Protein AF-A0A9D5LML9-F1 (afdb_monomer)

Sequence (322 aa):
MHTEIEEIFHTDNLDRIAVIARSSGHIDRLREQLYAEFMKVACYSTPQQWNRAVRLCETLAMIGWGSHEAVEAHAQQYVNGYPNTFFITPTDEVRFLDAVWKPHDGGMIIDPRLSSLTAMPARTISPVACEKVKLHSQRNWLPKPPVQIVRTLDNCYPSSRAVLQSITTELNPMLLERMRPEEYGNQINRILINCAMSFSDGPHCKTNYIIADESRKLRKSDYYAALLATRDIAEIEREGLYMRPRFDIGPFRKDTGMIYATICFEKEFSHLTVSEQKHTMAGYFMEVVRRISIRQRKLTYNFTPLLTDLLTLLTAWAPPPL

Nearest PDB structures (foldseek):
  4m7m-assembly1_A  TM=3.316E-01  e=8.921E+00  Homo sapiens

Foldseek 3Di:
DVVLLVVLLVDPDLVVLLVSLVVPPCNVVVLVVLVVLLVVLLLPQALSSLSSNLSSLSSCLSSPNPPDQRWFWDWDADPVGWIWIFIAGLLGDTAAKTWTWDDDPQAIWTDQVPMDGDPCPPDGRDIDTYHHDDRAGHQWAHQFLAEQEDEPDCAADPLCNVLVVCSVVPQRVLSGPQADSVQWDILAHHEYEYEAHFHDDPQPDGEFEDADDVVVVDDPVCFVVVCVVPDPPVCCNRRVYGYDHQKDWDDQDSRRSYIYIYGYYGPVLSVDHSLVNLVVVLVSSLVNLVVVCVVPVVDPTDSPSSSVSSNVSSCVSRPDDD

Mean predicted aligned error: 5.86 Å

pLDDT: mean 91.87, std 7.06, range [51.19, 98.62]

Structure (mmCIF, N/CA/C/O backbo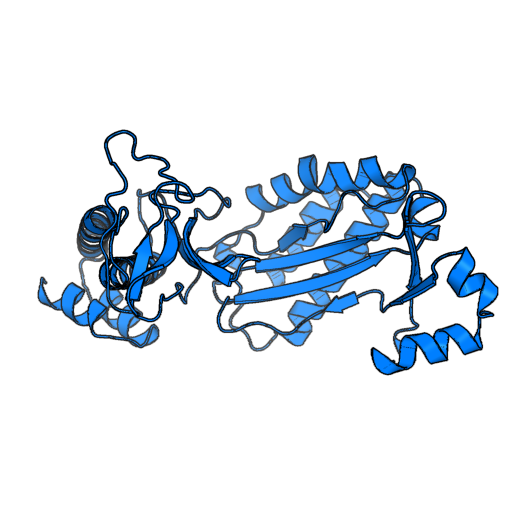ne):
data_AF-A0A9D5LML9-F1
#
_entry.id   AF-A0A9D5LML9-F1
#
loop_
_atom_site.group_PDB
_atom_site.id
_atom_site.type_symbol
_atom_site.label_atom_id
_atom_site.label_alt_id
_atom_site.label_comp_id
_atom_site.label_asym_id
_atom_site.label_entity_id
_atom_site.label_seq_id
_atom_site.pdbx_PDB_ins_code
_atom_site.Cartn_x
_atom_site.Cartn_y
_atom_site.Cartn_z
_atom_site.occupancy
_atom_site.B_iso_or_equiv
_atom_site.auth_seq_id
_atom_site.auth_comp_id
_atom_site.auth_asym_id
_atom_site.auth_atom_id
_atom_site.pdbx_PDB_model_num
ATOM 1 N N . MET A 1 1 ? -27.261 7.376 26.667 1.00 51.19 1 MET A N 1
ATOM 2 C CA . MET A 1 1 ? -25.843 7.750 26.455 1.00 51.19 1 MET A CA 1
ATOM 3 C C . MET A 1 1 ? -24.881 6.591 26.699 1.00 51.19 1 MET A C 1
ATOM 5 O O . MET A 1 1 ? -24.226 6.223 25.742 1.00 51.19 1 MET A O 1
ATOM 9 N N . HIS A 1 2 ? -24.830 5.929 27.872 1.00 57.12 2 HIS A N 1
ATOM 10 C CA . HIS A 1 2 ? -24.078 4.651 28.005 1.00 57.12 2 HIS A CA 1
ATOM 11 C C . HIS A 1 2 ? -24.549 3.578 26.997 1.00 57.12 2 HIS A C 1
ATOM 13 O O . HIS A 1 2 ? -23.780 2.733 26.558 1.00 57.12 2 HIS A O 1
ATOM 19 N N . THR A 1 3 ? -25.814 3.685 26.595 1.00 70.50 3 THR A N 1
ATOM 20 C CA . THR A 1 3 ? -26.498 2.873 25.588 1.00 70.50 3 THR A CA 1
ATOM 21 C C . THR A 1 3 ? -25.939 2.997 24.168 1.00 70.50 3 THR A C 1
ATOM 23 O O . THR A 1 3 ? -25.983 2.014 23.445 1.00 70.50 3 THR A O 1
ATOM 26 N N . GLU A 1 4 ? -25.409 4.156 23.756 1.00 80.19 4 GLU A N 1
ATOM 27 C CA . GLU A 1 4 ? -24.972 4.385 22.362 1.00 80.19 4 GLU A CA 1
ATOM 28 C C . GLU A 1 4 ? -23.669 3.643 22.061 1.00 80.19 4 GLU A C 1
ATOM 30 O O . GLU A 1 4 ? -23.560 2.947 21.058 1.00 80.19 4 GLU A O 1
ATOM 35 N N . ILE A 1 5 ? -22.696 3.742 22.970 1.00 82.50 5 ILE A N 1
ATOM 36 C CA . ILE A 1 5 ? -21.412 3.040 22.867 1.00 82.50 5 ILE A CA 1
ATOM 37 C C . ILE A 1 5 ? -21.624 1.521 22.909 1.00 82.50 5 ILE A C 1
ATOM 39 O O . ILE A 1 5 ? -21.050 0.794 22.100 1.00 82.50 5 ILE A O 1
ATOM 43 N N . GLU A 1 6 ? -22.491 1.039 23.802 1.00 85.81 6 GLU A N 1
ATOM 44 C CA . GLU A 1 6 ? -22.847 -0.380 23.845 1.00 85.81 6 GLU A CA 1
ATOM 45 C C . GLU A 1 6 ? -23.566 -0.826 22.563 1.00 85.81 6 GLU A C 1
ATOM 47 O O . GLU A 1 6 ? -23.220 -1.868 22.010 1.00 85.81 6 GLU A O 1
ATOM 52 N N . GLU A 1 7 ? -24.491 -0.035 22.009 1.00 87.94 7 GLU A N 1
ATOM 53 C CA . GLU A 1 7 ? -25.129 -0.368 20.728 1.00 87.94 7 GLU A CA 1
ATOM 54 C C . GLU A 1 7 ? -24.116 -0.413 19.571 1.00 87.94 7 GLU A C 1
ATOM 56 O O . GLU A 1 7 ? -24.167 -1.328 18.744 1.00 87.94 7 GLU A O 1
ATOM 61 N N . ILE A 1 8 ? -23.151 0.513 19.537 1.00 89.25 8 ILE A N 1
ATOM 62 C CA . ILE A 1 8 ? -22.051 0.517 18.561 1.00 89.25 8 ILE A CA 1
ATOM 63 C C . ILE A 1 8 ? -21.236 -0.780 18.654 1.00 89.25 8 ILE A C 1
ATOM 65 O O . ILE A 1 8 ? -20.919 -1.376 17.623 1.00 89.25 8 ILE A O 1
ATOM 69 N N . PHE A 1 9 ? -20.934 -1.263 19.864 1.00 86.44 9 PHE A N 1
ATOM 70 C CA . PHE A 1 9 ? -20.188 -2.513 20.048 1.00 86.44 9 PHE A CA 1
ATOM 71 C C . PHE A 1 9 ? -20.933 -3.755 19.563 1.00 86.44 9 PHE A C 1
ATOM 73 O O . PHE A 1 9 ? -20.300 -4.679 19.052 1.00 86.44 9 PHE A O 1
ATOM 80 N N . HIS A 1 10 ? -22.259 -3.768 19.681 1.00 87.00 10 HIS A N 1
ATOM 81 C CA . HIS A 1 10 ? -23.093 -4.897 19.264 1.00 87.00 10 HIS A CA 1
ATOM 82 C C . HIS A 1 10 ? -23.550 -4.801 17.798 1.00 87.00 10 HIS A C 1
ATOM 84 O O . HIS A 1 10 ? -24.156 -5.736 17.272 1.00 87.00 10 HIS A O 1
ATOM 90 N N . THR A 1 11 ? -23.250 -3.697 17.109 1.00 89.62 11 THR A N 1
ATOM 91 C CA . THR A 1 11 ? -23.641 -3.474 15.715 1.00 89.62 11 THR A CA 1
ATOM 92 C C . THR A 1 11 ? -22.505 -3.830 14.770 1.00 89.62 11 THR A C 1
ATOM 94 O O . THR A 1 11 ? -21.497 -3.134 14.717 1.00 89.62 11 THR A O 1
ATOM 97 N N . ASP A 1 12 ? -22.667 -4.863 13.941 1.00 86.56 12 ASP A N 1
ATOM 98 C CA . ASP A 1 12 ? -21.602 -5.237 13.002 1.00 86.56 12 ASP A CA 1
ATOM 99 C C . ASP A 1 12 ? -21.561 -4.385 11.719 1.00 86.56 12 ASP A C 1
ATOM 101 O O . ASP A 1 12 ? -20.492 -4.136 11.168 1.00 86.56 12 ASP A O 1
ATOM 105 N N . ASN A 1 13 ? -22.707 -3.889 11.253 1.00 89.88 13 ASN A N 1
ATOM 106 C CA . ASN A 1 13 ? -22.816 -3.148 9.996 1.00 89.88 13 ASN A CA 1
ATOM 107 C C . ASN A 1 13 ? -22.295 -1.697 10.124 1.00 89.88 13 ASN A C 1
ATOM 109 O O . ASN A 1 13 ? -22.814 -0.928 10.932 1.00 89.88 13 ASN A O 1
ATOM 113 N N . LEU A 1 14 ? -21.312 -1.315 9.293 1.00 88.94 14 LEU A N 1
ATOM 114 C CA . LEU A 1 14 ? -20.703 0.025 9.313 1.00 88.94 14 LEU A CA 1
ATOM 115 C C . LEU A 1 14 ? -21.699 1.158 9.034 1.00 88.94 14 LEU A C 1
ATOM 117 O O . LEU A 1 14 ? -21.631 2.187 9.700 1.00 88.94 14 LEU A O 1
ATOM 121 N N . ASP A 1 15 ? -22.628 0.980 8.093 1.00 88.50 15 ASP A N 1
ATOM 122 C CA . ASP A 1 15 ? -23.620 2.012 7.765 1.00 88.50 15 ASP A CA 1
ATOM 123 C C . ASP A 1 15 ? -24.532 2.279 8.966 1.00 88.50 15 ASP A C 1
ATOM 125 O O . ASP A 1 15 ? -24.830 3.427 9.295 1.00 88.50 15 ASP A O 1
ATOM 129 N N . ARG A 1 16 ? -24.919 1.222 9.690 1.00 90.94 16 ARG A N 1
ATOM 130 C CA . ARG A 1 16 ? -25.717 1.350 10.912 1.00 90.94 16 ARG A CA 1
ATOM 131 C C . ARG A 1 16 ? -24.940 2.034 12.037 1.00 90.94 16 ARG A C 1
ATOM 133 O O . ARG A 1 16 ? -25.517 2.875 12.717 1.00 90.94 16 ARG A O 1
ATOM 140 N N . ILE A 1 17 ? -23.651 1.738 12.210 1.00 91.25 17 ILE A N 1
ATOM 141 C CA . ILE A 1 17 ? -22.794 2.460 13.172 1.00 91.25 17 ILE A CA 1
ATOM 142 C C . ILE A 1 17 ? -22.714 3.937 12.808 1.00 91.25 17 ILE A C 1
ATOM 144 O O . ILE A 1 17 ? -22.858 4.784 13.685 1.00 91.25 17 ILE A O 1
ATOM 148 N N . ALA A 1 18 ? -22.522 4.251 11.524 1.00 88.62 18 ALA A N 1
ATOM 149 C CA . ALA A 1 18 ? -22.456 5.626 11.054 1.00 88.62 18 ALA A CA 1
ATOM 150 C C . ALA A 1 18 ? -23.755 6.380 11.363 1.00 88.62 18 ALA A C 1
ATOM 152 O O . ALA A 1 18 ? -23.699 7.529 11.798 1.00 88.62 18 ALA A O 1
ATOM 153 N N . VAL A 1 19 ? -24.913 5.732 11.189 1.00 90.12 19 VAL A N 1
ATOM 154 C CA . VAL A 1 19 ? -26.216 6.291 11.577 1.00 90.12 19 VAL A CA 1
ATOM 155 C C . VAL A 1 19 ? -26.281 6.519 13.087 1.00 90.12 19 VAL A C 1
ATOM 157 O O . VAL A 1 19 ? -26.523 7.650 13.491 1.00 90.12 19 VAL A O 1
ATOM 160 N N . ILE A 1 20 ? -25.996 5.508 13.918 1.00 89.06 20 ILE A N 1
ATOM 161 C CA . ILE A 1 20 ? -26.026 5.635 15.390 1.00 89.06 20 ILE A CA 1
ATOM 162 C C . ILE A 1 20 ? -25.128 6.791 15.852 1.00 89.06 20 ILE A C 1
ATOM 164 O O . ILE A 1 20 ? -25.565 7.668 16.597 1.00 89.06 20 ILE A O 1
ATOM 168 N N . ALA A 1 21 ? -23.887 6.827 15.365 1.00 87.25 21 ALA A N 1
ATOM 169 C CA . ALA A 1 21 ? -22.897 7.813 15.774 1.00 87.25 21 ALA A CA 1
ATOM 170 C C . ALA A 1 21 ? -23.266 9.240 15.330 1.00 87.25 21 ALA A C 1
ATOM 172 O O . ALA A 1 21 ? -23.055 10.187 16.083 1.00 87.25 21 ALA A O 1
ATOM 173 N N . ARG A 1 22 ? -23.851 9.410 14.134 1.00 85.19 22 ARG A N 1
ATOM 174 C CA . ARG A 1 22 ? -24.290 10.724 13.622 1.00 85.19 22 ARG A CA 1
ATOM 175 C C . ARG A 1 22 ? -25.621 11.187 14.205 1.00 85.19 22 ARG A C 1
ATOM 177 O O . ARG A 1 22 ? -25.860 12.387 14.268 1.00 85.19 22 ARG A O 1
ATOM 184 N N . SER A 1 23 ? -26.483 10.262 14.620 1.00 85.19 23 SER A N 1
ATOM 185 C CA . SER A 1 23 ? -27.735 10.574 15.315 1.00 85.19 23 SER A CA 1
ATOM 186 C C . SER A 1 23 ? -27.514 11.022 16.761 1.00 85.19 23 SER A C 1
ATOM 188 O O . SER A 1 23 ? -28.423 11.600 17.357 1.00 85.19 23 SER A O 1
ATOM 190 N N . SER A 1 24 ? -26.316 10.814 17.318 1.00 74.94 24 SER A N 1
ATOM 191 C CA . SER A 1 24 ? -25.917 11.427 18.582 1.00 74.94 24 SER A CA 1
ATOM 192 C C . SER A 1 24 ? -25.830 12.944 18.383 1.00 74.94 24 SER A C 1
ATOM 194 O O . SER A 1 24 ? -24.911 13.451 17.743 1.00 74.94 24 SER A O 1
ATOM 196 N N . GLY A 1 25 ? -26.788 13.700 18.927 1.00 77.12 25 GLY A N 1
ATOM 197 C CA . GLY A 1 25 ? -26.842 15.168 18.817 1.00 77.12 25 GLY A CA 1
ATOM 198 C C . GLY A 1 25 ? -25.655 15.913 19.455 1.00 77.12 25 GLY A C 1
ATOM 199 O O . GLY A 1 25 ? -25.650 17.141 19.496 1.00 77.12 25 GLY A O 1
ATOM 200 N N . HIS A 1 26 ? -24.654 15.186 19.962 1.00 87.06 26 HIS A N 1
ATOM 201 C CA . HIS A 1 26 ? -23.467 15.691 20.645 1.00 87.06 26 HIS A CA 1
ATOM 202 C C . HIS A 1 26 ? -22.199 14.943 20.191 1.00 87.06 26 HIS A C 1
ATOM 204 O O . HIS A 1 26 ? -21.518 14.318 21.006 1.00 87.06 26 HIS A O 1
ATOM 210 N N . ILE A 1 27 ? -21.870 15.018 18.895 1.00 90.31 27 ILE A N 1
ATOM 211 C CA . ILE A 1 27 ? -20.726 14.311 18.282 1.00 90.31 27 ILE A CA 1
ATOM 212 C C . ILE A 1 27 ? -19.416 14.528 19.056 1.00 90.31 27 ILE A C 1
ATOM 214 O O . ILE A 1 27 ? -18.680 13.569 19.277 1.00 90.31 27 ILE A O 1
ATOM 218 N N . ASP A 1 28 ? -19.137 15.749 19.519 1.00 92.31 28 ASP A N 1
ATOM 219 C CA . ASP A 1 28 ? -17.902 16.040 20.261 1.00 92.31 28 ASP A CA 1
ATOM 220 C C . ASP A 1 28 ? -17.829 15.282 21.587 1.00 92.31 28 ASP A C 1
ATOM 222 O O . ASP A 1 28 ? -16.799 14.705 21.928 1.00 92.31 28 ASP A O 1
ATOM 226 N N . ARG A 1 29 ? -18.952 15.197 22.306 1.00 91.75 29 ARG A N 1
ATOM 227 C CA . ARG A 1 29 ? -19.035 14.424 23.548 1.00 91.75 29 ARG A CA 1
ATOM 228 C C . ARG A 1 29 ? -18.865 12.931 23.282 1.00 91.75 29 ARG A C 1
ATOM 230 O O . ARG A 1 29 ? -18.152 12.267 24.032 1.00 91.75 29 ARG A O 1
ATOM 237 N N . LEU A 1 30 ? -19.516 12.407 22.241 1.00 92.31 30 LEU A N 1
ATOM 238 C CA . LEU A 1 30 ? -19.381 11.005 21.848 1.00 92.31 30 LEU A CA 1
ATOM 239 C C . LEU A 1 30 ? -17.925 10.682 21.486 1.00 92.31 30 LEU A C 1
ATOM 241 O O . LEU A 1 30 ? -17.399 9.662 21.926 1.00 92.31 30 LEU A O 1
ATOM 245 N N . ARG A 1 31 ? -17.250 11.570 20.749 1.00 94.94 31 ARG A N 1
ATOM 246 C CA . ARG A 1 31 ? -15.837 11.430 20.384 1.00 94.94 31 ARG A CA 1
ATOM 247 C C . ARG A 1 31 ? -14.932 11.315 21.606 1.00 94.94 31 ARG A C 1
ATOM 249 O O . ARG A 1 31 ? -14.161 10.364 21.678 1.00 94.94 31 ARG A O 1
ATOM 256 N N . GLU A 1 32 ? -15.051 12.224 22.574 1.00 95.50 32 GLU A N 1
ATOM 257 C CA . GLU A 1 32 ? -14.232 12.177 23.795 1.00 95.50 32 GLU A CA 1
ATOM 258 C C . GLU A 1 32 ? -14.465 10.888 24.595 1.00 95.50 32 GLU A C 1
ATOM 260 O O . GLU A 1 32 ? -13.528 10.297 25.130 1.00 95.50 32 GLU A O 1
ATOM 265 N N . GLN A 1 33 ? -15.707 10.397 24.636 1.00 93.81 33 GLN A N 1
ATOM 266 C CA . GLN A 1 33 ? -16.026 9.132 25.299 1.00 93.81 33 GLN A CA 1
ATOM 267 C C . GLN A 1 33 ? -15.433 7.922 24.566 1.00 93.81 33 GLN A C 1
ATOM 269 O O . GLN A 1 33 ? -14.837 7.056 25.205 1.00 93.81 33 GLN A O 1
ATOM 274 N N . LEU A 1 34 ? -15.558 7.865 23.236 1.00 95.31 34 LEU A N 1
ATOM 275 C CA . LEU A 1 34 ? -14.968 6.806 22.413 1.00 95.31 34 LEU A CA 1
ATOM 276 C C . LEU A 1 34 ? -13.440 6.800 22.522 1.00 95.31 34 LEU A C 1
ATOM 278 O O . LEU A 1 34 ? -12.844 5.733 22.658 1.00 95.31 34 LEU A O 1
ATOM 282 N N . TYR A 1 35 ? -12.810 7.975 22.512 1.00 96.25 35 TYR A N 1
ATOM 283 C CA . TYR A 1 35 ? -11.367 8.101 22.687 1.00 96.25 35 TYR A CA 1
ATOM 284 C C . TYR A 1 35 ? -10.921 7.653 24.087 1.00 96.25 35 TYR A C 1
ATOM 286 O O . TYR A 1 35 ? -9.973 6.880 24.223 1.00 96.25 35 TYR A O 1
ATOM 294 N N . ALA A 1 36 ? -11.645 8.045 25.139 1.00 95.38 36 ALA A N 1
ATOM 295 C CA . ALA A 1 36 ? -11.368 7.575 26.495 1.00 95.38 36 ALA A CA 1
ATOM 296 C C . ALA A 1 36 ? -11.502 6.045 26.621 1.00 95.38 36 ALA A C 1
ATOM 298 O O . ALA A 1 36 ? -10.679 5.409 27.280 1.00 95.38 36 ALA A O 1
ATOM 299 N N . GLU A 1 37 ? -12.502 5.436 25.976 1.00 95.50 37 GLU A N 1
ATOM 300 C CA . GLU A 1 37 ? -12.632 3.976 25.888 1.00 95.50 37 GLU A CA 1
ATOM 301 C C . GLU A 1 37 ? -11.480 3.343 25.098 1.00 95.50 37 GLU A C 1
ATOM 303 O O . GLU A 1 37 ? -10.952 2.310 25.512 1.00 95.50 37 GLU A O 1
ATOM 308 N N . PHE A 1 38 ? -11.039 3.975 24.009 1.00 96.06 38 PHE A N 1
ATOM 309 C CA . PHE A 1 38 ? -9.917 3.503 23.197 1.00 96.06 38 PHE A CA 1
ATOM 310 C C . PHE A 1 38 ? -8.629 3.455 24.018 1.00 96.06 38 PHE A C 1
ATOM 312 O O . PHE A 1 38 ? -7.964 2.422 24.059 1.00 96.06 38 PHE A O 1
ATOM 319 N N . MET A 1 39 ? -8.330 4.506 24.782 1.00 94.69 39 MET A N 1
ATOM 320 C CA . MET A 1 39 ? -7.132 4.566 25.626 1.00 94.69 39 MET A CA 1
ATOM 321 C C . MET A 1 39 ? -7.099 3.499 26.736 1.00 94.69 39 MET A C 1
ATOM 323 O O . MET A 1 39 ? -6.021 3.134 27.223 1.00 94.69 39 MET A O 1
ATOM 327 N N . LYS A 1 40 ? -8.254 2.940 27.125 1.00 93.56 40 LYS A N 1
ATOM 328 C CA . LYS A 1 40 ? -8.311 1.790 28.045 1.00 93.56 40 LYS A CA 1
ATOM 329 C C . LYS A 1 40 ? -7.825 0.502 27.377 1.00 93.56 40 LYS A C 1
ATOM 331 O O . LYS A 1 40 ? -7.188 -0.309 28.048 1.00 93.56 40 LYS A O 1
ATOM 336 N N . VAL A 1 41 ? -8.084 0.332 26.078 1.00 93.81 41 VAL A N 1
ATOM 337 C CA . VAL A 1 41 ? -7.803 -0.899 25.312 1.00 93.81 41 VAL A CA 1
ATOM 338 C C . VAL A 1 41 ? -6.655 -0.777 24.301 1.00 93.81 41 VAL A C 1
ATOM 340 O O . VAL A 1 41 ? -6.301 -1.768 23.676 1.00 93.81 41 VAL A O 1
ATOM 343 N N . ALA A 1 42 ? -6.021 0.391 24.167 1.00 92.69 42 ALA A N 1
ATOM 344 C CA . ALA A 1 42 ? -4.887 0.612 23.261 1.00 92.69 42 ALA A CA 1
ATOM 345 C C . ALA A 1 42 ? -3.660 -0.274 23.582 1.00 92.69 42 ALA A C 1
ATOM 347 O O . ALA A 1 42 ? -2.856 -0.580 22.707 1.00 92.69 42 ALA A O 1
ATOM 348 N N . CYS A 1 43 ? -3.540 -0.733 24.833 1.00 92.25 43 CYS A N 1
ATOM 349 C CA . CYS A 1 43 ? -2.590 -1.760 25.270 1.00 92.25 43 CYS A CA 1
ATOM 350 C C . CYS A 1 43 ? -3.347 -3.046 25.633 1.00 92.25 43 CYS A C 1
ATOM 352 O O . CYS A 1 43 ? -3.385 -3.445 26.798 1.00 92.25 43 CYS A O 1
ATOM 354 N N . TYR A 1 44 ? -4.036 -3.626 24.656 1.00 94.50 44 TYR A N 1
ATOM 355 C CA . TYR A 1 44 ? -4.829 -4.840 24.834 1.00 94.50 44 TYR A CA 1
ATOM 356 C C . TYR A 1 44 ? -3.950 -6.044 25.212 1.00 94.50 44 TYR A C 1
ATOM 358 O O . TYR A 1 44 ? -2.780 -6.129 24.850 1.00 94.50 44 TYR A O 1
ATOM 366 N N . SER A 1 45 ? -4.535 -7.006 25.918 1.00 94.25 45 SER A N 1
ATOM 367 C CA . SER A 1 45 ? -3.931 -8.306 26.228 1.00 94.25 45 SER A CA 1
ATOM 368 C C . SER A 1 45 ? -4.730 -9.483 25.668 1.00 94.25 45 SER A C 1
ATOM 370 O O . SER A 1 45 ? -4.212 -10.597 25.619 1.00 94.25 45 SER A O 1
ATOM 372 N N . THR A 1 46 ? -5.969 -9.247 25.216 1.00 95.00 46 THR A N 1
ATOM 373 C CA . THR A 1 46 ? -6.871 -10.289 24.705 1.00 95.00 46 THR A CA 1
ATOM 374 C C . THR A 1 46 ? -7.427 -9.957 23.313 1.00 95.00 46 THR A C 1
ATOM 376 O O . THR A 1 46 ? -7.566 -8.778 22.964 1.00 95.00 46 THR A O 1
ATOM 379 N N . PRO A 1 47 ? -7.809 -10.968 22.505 1.00 94.62 47 PRO A N 1
ATOM 380 C CA . PRO A 1 47 ? -8.461 -10.746 21.212 1.00 94.62 47 PRO A CA 1
ATOM 381 C C . PRO A 1 47 ? -9.763 -9.932 21.302 1.00 94.62 47 PRO A C 1
ATOM 383 O O . PRO A 1 47 ? -10.088 -9.173 20.394 1.00 94.62 47 PRO A O 1
ATOM 386 N N . GLN A 1 48 ? -10.516 -10.060 22.398 1.00 93.94 48 GLN A N 1
ATOM 387 C CA . GLN A 1 48 ? -11.757 -9.314 22.624 1.00 93.94 48 GLN A CA 1
ATOM 388 C C . GLN A 1 48 ? -11.481 -7.821 22.819 1.00 93.94 48 GLN A C 1
ATOM 390 O O . GLN A 1 48 ? -12.196 -6.987 22.267 1.00 93.94 48 GLN A O 1
ATOM 395 N N . GLN A 1 49 ? -10.426 -7.478 23.565 1.00 95.31 49 GLN A N 1
ATOM 396 C CA . GLN A 1 49 ? -9.991 -6.089 23.721 1.00 95.31 49 GLN A CA 1
ATOM 397 C C . GLN A 1 49 ? -9.491 -5.511 22.396 1.00 95.31 49 GLN A C 1
ATOM 399 O O . GLN A 1 49 ? -9.860 -4.389 22.059 1.00 95.31 49 GLN A O 1
ATOM 404 N N . TRP A 1 50 ? -8.732 -6.289 21.615 1.00 96.31 50 TRP A N 1
ATOM 405 C CA . TRP A 1 50 ? -8.331 -5.900 20.262 1.00 96.31 50 TRP A CA 1
ATOM 406 C C . TRP A 1 50 ? -9.548 -5.605 19.374 1.00 96.31 50 TRP A C 1
ATOM 408 O O . TRP A 1 50 ? -9.671 -4.519 18.817 1.00 96.31 50 TRP A O 1
ATOM 418 N N . ASN A 1 51 ? -10.505 -6.530 19.301 1.00 95.56 51 ASN A N 1
ATOM 419 C CA . ASN A 1 51 ? -11.706 -6.360 18.485 1.00 95.56 51 ASN A CA 1
ATOM 420 C C . ASN A 1 51 ? -12.576 -5.177 18.960 1.00 95.56 51 ASN A C 1
ATOM 422 O O . ASN A 1 51 ? -13.200 -4.501 18.139 1.00 95.56 51 ASN A O 1
ATOM 426 N N . ARG A 1 52 ? -12.581 -4.879 20.269 1.00 95.19 52 ARG A N 1
ATOM 427 C CA . ARG A 1 52 ? -13.190 -3.656 20.819 1.00 95.19 52 ARG A CA 1
ATOM 428 C C . ARG A 1 52 ? -12.448 -2.405 20.345 1.00 95.19 52 ARG A C 1
ATOM 430 O O . ARG A 1 52 ? -13.100 -1.452 19.930 1.00 95.19 52 ARG A O 1
ATOM 437 N N . ALA A 1 53 ? -11.115 -2.412 20.357 1.00 96.69 53 ALA A N 1
ATOM 438 C CA . ALA A 1 53 ? -10.303 -1.306 19.857 1.00 96.69 53 ALA A CA 1
ATOM 439 C C . ALA A 1 53 ? -10.546 -1.049 18.362 1.00 96.69 53 ALA A C 1
ATOM 441 O O . ALA A 1 53 ? -10.756 0.096 17.975 1.00 96.69 53 ALA A O 1
ATOM 442 N N . VAL A 1 54 ? -10.639 -2.106 17.546 1.00 96.31 54 VAL A N 1
ATOM 443 C CA . VAL A 1 54 ? -11.004 -2.005 16.122 1.00 96.31 54 VAL A CA 1
ATOM 444 C C . VAL A 1 54 ? -12.330 -1.263 15.953 1.00 96.31 54 VAL A C 1
ATOM 446 O O . VAL A 1 54 ? -12.400 -0.312 15.181 1.00 96.31 54 VAL A O 1
ATOM 449 N N . ARG A 1 55 ? -13.372 -1.633 16.712 1.00 95.88 55 ARG A N 1
ATOM 450 C CA . ARG A 1 55 ? -14.687 -0.972 16.640 1.00 95.88 55 ARG A CA 1
ATOM 451 C C . ARG A 1 55 ? -14.628 0.513 17.012 1.00 95.88 55 ARG A C 1
ATOM 453 O O . ARG A 1 55 ? -15.321 1.333 16.406 1.00 95.88 55 ARG A O 1
ATOM 460 N N . LEU A 1 56 ? -13.811 0.858 18.005 1.00 96.00 56 LEU A N 1
ATOM 461 C CA . LEU A 1 56 ? -13.593 2.244 18.419 1.00 96.00 56 LEU A CA 1
ATOM 462 C C . LEU A 1 56 ? -12.906 3.041 17.308 1.00 96.00 56 LEU A C 1
ATOM 464 O O . LEU A 1 56 ? -13.398 4.111 16.954 1.00 96.00 56 LEU A O 1
ATOM 468 N N . CYS A 1 57 ? -11.850 2.495 16.698 1.00 96.00 57 CYS A N 1
ATOM 469 C CA . CYS A 1 57 ? -11.177 3.122 15.562 1.00 96.00 57 CYS A CA 1
ATOM 470 C C . CYS A 1 57 ? -12.112 3.275 14.352 1.00 96.00 57 CYS A C 1
ATOM 472 O O . CYS A 1 57 ? -12.142 4.346 13.751 1.00 96.00 57 CYS A O 1
ATOM 474 N N . GLU A 1 58 ? -12.939 2.266 14.041 1.00 94.56 58 GLU A N 1
ATOM 475 C CA . GLU A 1 58 ? -13.947 2.357 12.973 1.00 94.56 58 GLU A CA 1
ATOM 476 C C . GLU A 1 58 ? -14.905 3.527 13.201 1.00 94.56 58 GLU A C 1
ATOM 478 O O . GLU A 1 58 ? -15.173 4.310 12.290 1.00 94.56 58 GLU A O 1
ATOM 483 N N . THR A 1 59 ? -15.400 3.665 14.430 1.00 94.62 59 THR A N 1
ATOM 484 C CA . THR A 1 59 ? -16.364 4.708 14.791 1.00 94.62 59 THR A CA 1
ATOM 485 C C . THR A 1 59 ? -15.711 6.091 14.769 1.00 94.62 59 THR A C 1
ATOM 487 O O . THR A 1 59 ? -16.258 7.019 14.173 1.00 94.62 59 THR A O 1
ATOM 490 N N . LEU A 1 60 ? -14.511 6.228 15.343 1.00 95.06 60 LEU A N 1
ATOM 491 C CA . LEU A 1 60 ? -13.737 7.474 15.333 1.00 95.06 60 LEU A CA 1
ATOM 492 C C . LEU A 1 60 ? -13.347 7.898 13.910 1.00 95.06 60 LEU A C 1
ATOM 494 O O . LEU A 1 60 ? -13.391 9.083 13.593 1.00 95.06 60 LEU A O 1
ATOM 498 N N . ALA A 1 61 ? -13.068 6.954 13.009 1.00 92.75 61 ALA A N 1
ATOM 499 C CA . ALA A 1 61 ? -12.846 7.251 11.596 1.00 92.75 61 ALA A CA 1
ATOM 500 C C . ALA A 1 61 ? -14.109 7.787 10.883 1.00 92.75 61 ALA A C 1
ATOM 502 O O . ALA A 1 61 ? -13.988 8.513 9.900 1.00 92.75 61 ALA A O 1
ATOM 503 N N . MET A 1 62 ? -15.323 7.481 11.367 1.00 90.19 62 MET A N 1
ATOM 504 C CA . MET A 1 62 ? -16.579 7.992 10.786 1.00 90.19 62 MET A CA 1
ATOM 505 C C . MET A 1 62 ? -16.956 9.396 11.262 1.00 90.19 62 MET A C 1
ATOM 507 O O . MET A 1 62 ? -17.526 10.162 10.480 1.00 90.19 62 MET A O 1
ATOM 511 N N . ILE A 1 63 ? -16.710 9.703 12.541 1.00 91.69 63 ILE A N 1
ATOM 512 C CA . ILE A 1 63 ? -17.092 10.981 13.178 1.00 91.69 63 ILE A CA 1
ATOM 513 C C . ILE A 1 63 ? -15.916 11.956 13.359 1.00 91.69 63 ILE A C 1
ATOM 515 O O . ILE A 1 63 ? -16.095 13.076 13.850 1.00 91.69 63 ILE A O 1
ATOM 519 N N . GLY A 1 64 ? -14.717 11.525 12.968 1.00 92.25 64 GLY A N 1
ATOM 520 C CA . GLY A 1 64 ? -13.458 12.241 13.123 1.00 92.25 64 GLY A CA 1
ATOM 521 C C . GLY A 1 64 ? -12.822 12.041 14.500 1.00 92.25 64 GLY A C 1
ATOM 522 O O . GLY A 1 64 ? -13.512 11.979 15.518 1.00 92.25 64 GLY A O 1
ATOM 523 N N . TRP A 1 65 ? -11.488 12.017 14.526 1.00 94.75 65 TRP A N 1
ATOM 524 C CA . TRP A 1 65 ? -10.675 11.943 15.748 1.00 94.75 65 TRP A CA 1
ATOM 525 C C . TRP A 1 65 ? -10.537 13.290 16.480 1.00 94.75 65 TRP A C 1
ATOM 527 O O . TRP A 1 65 ? -10.081 13.329 17.620 1.00 94.75 65 TRP A O 1
ATOM 537 N N . GLY A 1 66 ? -11.006 14.393 15.884 1.00 92.44 66 GLY A N 1
ATOM 538 C CA . GLY A 1 66 ? -10.938 15.721 16.500 1.00 92.44 66 GLY A CA 1
ATOM 539 C C . GLY A 1 66 ? -9.488 16.175 16.661 1.00 92.44 66 GLY A C 1
ATOM 540 O O . GLY A 1 66 ? -8.726 16.120 15.703 1.00 92.44 66 GLY A O 1
ATOM 541 N N . SER A 1 67 ? -9.113 16.617 17.862 1.00 93.38 67 SER A N 1
ATOM 542 C CA . SER A 1 67 ? -7.735 17.010 18.189 1.00 93.38 67 SER A CA 1
ATOM 543 C C . SER A 1 67 ? -6.823 15.840 18.576 1.00 93.38 67 SER A C 1
ATOM 545 O O . SER A 1 67 ? -5.647 16.063 18.854 1.00 93.38 67 SER A O 1
ATOM 547 N N . HIS A 1 68 ? -7.352 14.615 18.656 1.00 95.19 68 HIS A N 1
ATOM 548 C CA . HIS A 1 68 ? -6.571 13.431 19.016 1.00 95.19 68 HIS A CA 1
ATOM 549 C C . HIS A 1 68 ? -5.820 12.881 17.802 1.00 95.19 68 HIS A C 1
ATOM 551 O O . HIS A 1 68 ? -6.283 12.998 16.667 1.00 95.19 68 HIS A O 1
ATOM 557 N N . GLU A 1 69 ? -4.673 12.245 18.040 1.00 93.44 69 GLU A N 1
ATOM 558 C CA . GLU A 1 69 ? -3.920 11.574 16.979 1.00 93.44 69 GLU A CA 1
ATOM 559 C C . GLU A 1 69 ? -4.736 10.407 16.408 1.00 93.44 69 GLU A C 1
ATOM 561 O O . GLU A 1 69 ? -5.140 9.496 17.132 1.00 93.44 69 GLU A O 1
ATOM 566 N N . ALA A 1 70 ? -4.982 10.443 15.100 1.00 94.88 70 ALA A N 1
ATOM 567 C CA . ALA A 1 70 ? -5.773 9.431 14.425 1.00 94.88 70 ALA A CA 1
ATOM 568 C C . ALA A 1 70 ? -4.942 8.180 14.122 1.00 94.88 70 ALA A C 1
ATOM 570 O O . ALA A 1 70 ? -3.836 8.274 13.585 1.00 94.88 70 ALA A O 1
ATOM 571 N N . VAL A 1 71 ? -5.507 7.004 14.404 1.00 95.88 71 VAL A N 1
ATOM 572 C CA . VAL A 1 71 ? -4.895 5.712 14.072 1.00 95.88 71 VAL A CA 1
ATOM 573 C C . VAL A 1 71 ? -5.890 4.747 13.431 1.00 95.88 71 VAL A C 1
ATOM 575 O O . VAL A 1 71 ? -7.096 4.810 13.673 1.00 95.88 71 VAL A O 1
ATOM 578 N N . GLU A 1 72 ? -5.370 3.826 12.627 1.00 94.50 72 GLU A N 1
ATOM 579 C CA . GLU A 1 72 ? -6.097 2.678 12.089 1.00 94.50 72 GLU A CA 1
ATOM 580 C C . GLU A 1 72 ? -5.678 1.387 12.787 1.00 94.50 72 GLU A C 1
ATOM 582 O O . GLU A 1 72 ? -4.494 1.183 13.051 1.00 94.50 72 GLU A O 1
ATOM 587 N N . ALA A 1 73 ? -6.633 0.486 13.017 1.00 95.69 73 ALA A N 1
ATOM 588 C CA . ALA A 1 73 ? -6.381 -0.830 13.597 1.00 95.69 73 ALA A CA 1
ATOM 589 C C . ALA A 1 73 ? -6.215 -1.911 12.511 1.00 95.69 73 ALA A C 1
ATOM 591 O O . ALA A 1 73 ? -7.156 -2.216 11.770 1.00 95.69 73 ALA A O 1
ATOM 592 N N . HIS A 1 74 ? -5.037 -2.534 12.444 1.00 94.31 74 HIS A N 1
ATOM 593 C CA . HIS A 1 74 ? -4.701 -3.568 11.459 1.00 94.31 74 HIS A CA 1
ATOM 594 C C . HIS A 1 74 ? -4.447 -4.918 12.117 1.00 94.31 74 HIS A C 1
ATOM 596 O O . HIS A 1 74 ? -3.736 -5.000 13.113 1.00 94.31 74 HIS A O 1
ATOM 602 N N . ALA A 1 75 ? -4.992 -5.982 11.526 1.00 94.12 75 ALA A N 1
ATOM 603 C CA . ALA A 1 75 ? -4.650 -7.366 11.827 1.00 94.12 75 ALA A CA 1
ATOM 604 C C . ALA A 1 75 ? -4.074 -8.030 10.571 1.00 94.12 75 ALA A C 1
ATOM 606 O O . ALA A 1 75 ? -4.753 -8.174 9.552 1.00 94.12 75 ALA A O 1
ATOM 607 N N . GLN A 1 76 ? -2.813 -8.436 10.648 1.00 90.81 76 GLN A N 1
ATOM 608 C CA . GLN A 1 76 ? -2.048 -9.039 9.563 1.00 90.81 76 GLN A CA 1
ATOM 609 C C . GLN A 1 76 ? -1.437 -10.371 10.009 1.00 90.81 76 GLN A C 1
ATOM 611 O O . GLN A 1 76 ? -1.676 -10.858 11.114 1.00 90.81 76 GLN A O 1
ATOM 616 N N . GLN A 1 77 ? -0.665 -10.990 9.122 1.00 88.69 77 GLN A N 1
ATOM 617 C CA . GLN A 1 77 ? 0.030 -12.241 9.384 1.00 88.69 77 GLN A CA 1
ATOM 618 C C . GLN A 1 77 ? 1.474 -12.106 8.909 1.00 88.69 77 GLN A C 1
ATOM 620 O O . GLN A 1 77 ? 1.720 -11.734 7.761 1.00 88.69 77 GLN A O 1
ATOM 625 N N . TYR A 1 78 ? 2.428 -12.410 9.786 1.00 83.56 78 TYR A N 1
ATOM 626 C CA . TYR A 1 78 ? 3.838 -12.466 9.416 1.00 83.56 78 TYR A CA 1
ATOM 627 C C . TYR A 1 78 ? 4.131 -13.635 8.474 1.00 83.56 78 TYR A C 1
ATOM 629 O O . TYR A 1 78 ? 3.367 -14.594 8.365 1.00 83.56 78 TYR A O 1
ATOM 637 N N . VAL A 1 79 ? 5.315 -13.599 7.856 1.00 75.75 79 VAL A N 1
ATOM 638 C CA . VAL A 1 79 ? 5.826 -14.678 6.992 1.00 75.75 79 VAL A CA 1
ATOM 639 C C . VAL A 1 79 ? 5.890 -16.023 7.727 1.00 75.75 79 VAL A C 1
ATOM 641 O O . VAL A 1 79 ? 5.629 -17.062 7.131 1.00 75.75 79 VAL A O 1
ATOM 644 N N . ASN A 1 80 ? 6.176 -16.017 9.033 1.00 81.38 80 ASN A N 1
ATOM 645 C CA . ASN A 1 80 ? 6.181 -17.223 9.873 1.00 81.38 80 ASN A CA 1
ATOM 646 C C . ASN A 1 80 ? 4.771 -17.736 10.234 1.00 81.38 80 ASN A C 1
ATOM 648 O O . ASN A 1 80 ? 4.638 -18.720 10.956 1.00 81.38 80 ASN A O 1
ATOM 652 N N . GLY A 1 81 ? 3.723 -17.066 9.755 1.00 87.25 81 GLY A N 1
ATOM 653 C CA . GLY A 1 81 ? 2.333 -17.434 9.963 1.00 87.25 81 GLY A CA 1
ATOM 654 C C . GLY A 1 81 ? 1.703 -16.915 11.253 1.00 87.25 81 GLY A C 1
ATOM 655 O O . GLY A 1 81 ? 0.508 -17.128 11.451 1.00 87.25 81 GLY A O 1
ATOM 656 N N . TYR A 1 82 ? 2.452 -16.223 12.115 1.00 92.75 82 TYR A N 1
ATOM 657 C CA . TYR A 1 82 ? 1.892 -15.658 13.339 1.00 92.75 82 TYR A CA 1
ATOM 658 C C . TYR A 1 82 ? 1.046 -14.417 13.046 1.00 92.75 82 TYR A C 1
ATOM 660 O O . TYR A 1 82 ? 1.503 -13.534 12.310 1.00 92.75 82 TYR A O 1
ATOM 668 N N . PRO A 1 83 ? -0.176 -14.329 13.606 1.00 94.62 83 PRO A N 1
ATOM 669 C CA . PRO A 1 83 ? -0.963 -13.114 13.524 1.00 94.62 83 PRO A CA 1
ATOM 670 C C . PRO A 1 83 ? -0.249 -11.952 14.213 1.00 94.62 83 PRO A C 1
ATOM 672 O O . PRO A 1 83 ? 0.397 -12.119 15.249 1.00 94.62 83 PRO A O 1
ATOM 675 N N . ASN A 1 84 ? -0.422 -10.765 13.655 1.00 95.50 84 ASN A N 1
ATOM 676 C CA . ASN A 1 84 ? 0.106 -9.519 14.175 1.00 95.50 84 ASN A CA 1
ATOM 677 C C . ASN A 1 84 ? -1.000 -8.467 14.181 1.00 95.50 84 ASN A C 1
ATOM 679 O O . ASN A 1 84 ? -1.780 -8.396 13.233 1.00 95.50 84 ASN A O 1
ATOM 683 N N . THR A 1 85 ? -1.098 -7.689 15.253 1.00 96.94 85 THR A N 1
ATOM 684 C CA . THR A 1 85 ? -2.084 -6.612 15.380 1.00 96.94 85 THR A CA 1
ATOM 685 C C . THR A 1 85 ? -1.412 -5.336 15.846 1.00 96.94 85 THR A C 1
ATOM 687 O O . THR A 1 85 ? -0.601 -5.375 16.765 1.00 96.94 85 THR A O 1
ATOM 690 N N . PHE A 1 86 ? -1.748 -4.205 15.237 1.00 96.19 86 PHE A N 1
ATOM 691 C CA . PHE A 1 86 ? -1.101 -2.931 15.541 1.00 96.19 86 PHE A CA 1
ATOM 692 C C . PHE A 1 86 ? -1.978 -1.742 15.152 1.00 96.19 86 PHE A C 1
ATOM 694 O O . PHE A 1 86 ? -2.896 -1.860 14.334 1.00 96.19 86 PHE A O 1
ATOM 701 N N . PHE A 1 87 ? -1.666 -0.585 15.736 1.00 96.44 87 PHE A N 1
ATOM 702 C CA . PHE A 1 87 ? -2.233 0.698 15.336 1.00 96.44 87 PHE A CA 1
ATOM 703 C C . PHE A 1 87 ? -1.222 1.485 14.513 1.00 96.44 87 PHE A C 1
ATOM 705 O O . PHE A 1 87 ? -0.039 1.508 14.853 1.00 96.44 87 PHE A O 1
ATOM 712 N N . ILE A 1 88 ? -1.685 2.142 13.453 1.00 93.88 88 ILE A N 1
ATOM 713 C CA . ILE A 1 88 ? -0.827 2.924 12.559 1.00 93.88 88 ILE A CA 1
ATOM 714 C C . ILE A 1 88 ? -1.460 4.272 12.218 1.00 93.88 88 ILE A C 1
ATOM 716 O O . ILE A 1 88 ? -2.672 4.356 12.015 1.00 93.88 88 ILE A O 1
ATOM 720 N N . THR A 1 89 ? -0.659 5.331 12.164 1.00 93.19 89 THR A N 1
ATOM 721 C CA . THR A 1 89 ? -1.105 6.664 11.738 1.00 93.19 89 THR A CA 1
ATOM 722 C C . THR A 1 89 ? -1.292 6.730 10.210 1.00 93.19 89 THR A C 1
ATOM 724 O O . THR A 1 89 ? -0.784 5.875 9.476 1.00 93.19 89 THR A O 1
ATOM 727 N N . PRO A 1 90 ? -1.956 7.777 9.680 1.00 88.00 90 PRO A N 1
ATOM 728 C CA . PRO A 1 90 ? -1.973 8.075 8.242 1.00 88.00 90 PRO A CA 1
ATOM 729 C C . PRO A 1 90 ? -0.584 8.183 7.588 1.00 88.00 90 PRO A C 1
ATOM 731 O O . PRO A 1 90 ? -0.463 7.974 6.383 1.00 88.00 90 PRO A O 1
ATOM 734 N N . THR A 1 91 ? 0.452 8.488 8.377 1.00 86.69 91 THR A N 1
ATOM 735 C CA . THR A 1 91 ? 1.853 8.636 7.950 1.00 86.69 91 THR A CA 1
ATOM 736 C C . THR A 1 91 ? 2.687 7.363 8.119 1.00 86.69 91 THR A C 1
ATOM 738 O O . THR A 1 91 ? 3.910 7.419 8.049 1.00 86.69 91 THR A O 1
ATOM 741 N N . ASP A 1 92 ? 2.035 6.214 8.305 1.00 87.75 92 ASP A N 1
ATOM 742 C CA . ASP A 1 92 ? 2.662 4.899 8.472 1.00 87.75 92 ASP A CA 1
ATOM 743 C C . ASP A 1 92 ? 3.512 4.746 9.755 1.00 87.75 92 ASP A C 1
ATOM 745 O O . ASP A 1 92 ? 4.397 3.892 9.830 1.00 87.75 92 ASP A O 1
ATOM 749 N N . GLU A 1 93 ? 3.225 5.526 10.802 1.00 91.31 93 GLU A N 1
ATOM 750 C CA . GLU A 1 93 ? 3.894 5.384 12.096 1.00 91.31 93 GLU A CA 1
ATOM 751 C C . GLU A 1 93 ? 3.104 4.477 13.044 1.00 91.31 93 GLU A C 1
ATOM 753 O O . GLU A 1 93 ? 1.918 4.692 13.298 1.00 91.31 93 GLU A O 1
ATOM 758 N N . VAL A 1 94 ? 3.770 3.471 13.611 1.00 93.56 94 VAL A N 1
ATOM 759 C CA . VAL A 1 94 ? 3.156 2.554 14.581 1.00 93.56 94 VAL A CA 1
ATOM 760 C C . VAL A 1 94 ? 2.936 3.261 15.925 1.00 93.56 94 VAL A C 1
ATOM 762 O O . VAL A 1 94 ? 3.770 4.052 16.380 1.00 93.56 94 VAL A O 1
ATOM 765 N N . ARG A 1 95 ? 1.800 2.979 16.572 1.00 94.44 95 ARG A N 1
ATOM 766 C CA . ARG A 1 95 ? 1.411 3.535 17.876 1.00 94.44 95 ARG A CA 1
ATOM 767 C C . ARG A 1 95 ? 0.929 2.456 18.840 1.00 94.44 95 ARG A C 1
ATOM 769 O O . ARG A 1 95 ? 0.363 1.442 18.440 1.00 94.44 95 ARG A O 1
ATOM 776 N N . PHE A 1 96 ? 1.094 2.732 20.133 1.00 94.19 96 PHE A N 1
ATOM 777 C CA . PHE A 1 96 ? 0.647 1.886 21.239 1.00 94.19 96 PHE A CA 1
ATOM 778 C C . PHE A 1 96 ? 1.272 0.485 21.197 1.00 94.19 96 PHE A C 1
ATOM 780 O O . PHE A 1 96 ? 2.491 0.381 21.278 1.00 94.19 96 PHE A O 1
ATOM 787 N N . LEU A 1 97 ? 0.466 -0.577 21.143 1.00 94.94 97 LEU A N 1
ATOM 788 C CA . LEU A 1 97 ? 0.930 -1.959 21.120 1.00 94.94 97 LEU A CA 1
ATOM 789 C C . LEU A 1 97 ? 0.935 -2.532 19.698 1.00 94.94 97 LEU A C 1
ATOM 791 O O . LEU A 1 97 ? -0.121 -2.681 19.079 1.00 94.94 97 L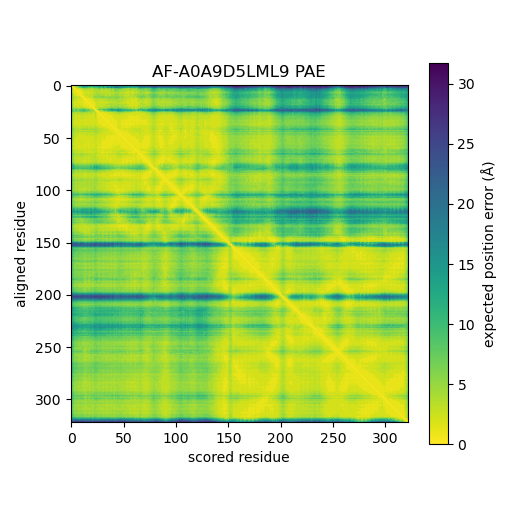EU A O 1
ATOM 795 N N . ASP A 1 98 ? 2.121 -2.937 19.253 1.00 95.12 98 ASP A N 1
ATOM 796 C CA . ASP A 1 98 ? 2.341 -3.833 18.120 1.00 95.12 98 ASP A CA 1
ATOM 797 C C . ASP A 1 98 ? 2.518 -5.259 18.661 1.00 95.12 98 ASP A C 1
ATOM 799 O O . ASP A 1 98 ? 3.559 -5.591 19.235 1.00 95.12 98 ASP A O 1
ATOM 803 N N . ALA A 1 99 ? 1.458 -6.069 18.586 1.00 95.50 99 ALA A N 1
ATOM 804 C CA . ALA A 1 99 ? 1.387 -7.381 19.219 1.00 95.50 99 ALA A CA 1
ATOM 805 C C . ALA A 1 99 ? 1.589 -8.519 18.226 1.00 95.50 99 ALA A C 1
ATOM 807 O O . ALA A 1 99 ? 0.962 -8.578 17.167 1.00 95.50 99 ALA A O 1
ATOM 808 N N . VAL A 1 100 ? 2.385 -9.503 18.632 1.00 95.69 100 VAL A N 1
ATOM 809 C CA . VAL A 1 100 ? 2.584 -10.760 17.909 1.00 95.69 100 VAL A CA 1
ATOM 810 C C . VAL A 1 100 ? 1.920 -11.888 18.678 1.00 95.69 100 VAL A C 1
ATOM 812 O O . VAL A 1 100 ? 2.283 -12.169 19.821 1.00 95.69 100 VAL A O 1
ATOM 815 N N . TRP A 1 101 ? 0.957 -12.552 18.046 1.00 95.50 101 TRP A N 1
ATOM 816 C CA . TRP A 1 101 ? 0.177 -13.623 18.655 1.00 95.50 101 TRP A CA 1
ATOM 817 C C . TRP A 1 101 ? 0.778 -14.987 18.330 1.00 95.50 101 TRP A C 1
ATOM 819 O O . TRP A 1 101 ? 1.002 -15.322 17.167 1.00 95.50 101 TRP A O 1
ATOM 829 N N . LYS A 1 102 ? 0.986 -15.813 19.353 1.00 94.06 102 LYS A N 1
ATOM 830 C CA . LYS A 1 102 ? 1.440 -17.199 19.212 1.00 94.06 102 LYS A CA 1
ATOM 831 C C . LYS A 1 102 ? 0.363 -18.185 19.650 1.00 94.06 102 LYS A C 1
ATOM 833 O O . LYS A 1 102 ? -0.387 -17.875 20.575 1.00 94.06 102 LYS A O 1
ATOM 838 N N . PRO A 1 103 ? 0.301 -19.381 19.041 1.00 92.94 103 PRO A N 1
ATOM 839 C CA . PRO A 1 103 ? -0.496 -20.480 19.575 1.00 92.94 103 PRO A CA 1
ATOM 840 C C . PRO A 1 103 ? -0.066 -20.830 21.006 1.00 92.94 103 PRO A C 1
ATOM 842 O O . PRO A 1 103 ? 1.131 -20.908 21.285 1.00 92.94 103 PRO A O 1
ATOM 845 N N . HIS A 1 104 ? -1.032 -21.064 21.892 1.00 92.56 104 HIS A N 1
ATOM 846 C CA . HIS A 1 104 ? -0.780 -21.491 23.270 1.00 92.56 104 HIS A CA 1
ATOM 847 C C . HIS A 1 104 ? -1.974 -22.287 23.801 1.00 92.56 104 HIS A C 1
ATOM 849 O O . HIS A 1 104 ? -3.074 -21.748 23.856 1.00 92.56 104 HIS A O 1
ATOM 855 N N . ASP A 1 105 ? -1.768 -23.565 24.132 1.00 90.06 105 ASP A N 1
ATOM 856 C CA . ASP A 1 105 ? -2.767 -24.477 24.716 1.00 90.06 105 ASP A CA 1
ATOM 857 C C . ASP A 1 105 ? -4.145 -24.452 24.028 1.00 90.06 105 ASP A C 1
ATOM 859 O O . ASP A 1 105 ? -5.193 -24.309 24.650 1.00 90.06 105 ASP A O 1
ATOM 863 N N . GLY A 1 106 ? -4.151 -24.553 22.693 1.00 87.25 106 GLY A N 1
ATOM 864 C CA . GLY A 1 106 ? -5.375 -24.498 21.874 1.00 87.25 106 GLY A CA 1
ATOM 865 C C . GLY A 1 106 ? -5.947 -23.086 21.669 1.00 87.25 106 GLY A C 1
ATOM 866 O O . GLY A 1 106 ? -6.831 -22.890 20.834 1.00 87.25 106 GLY A O 1
ATOM 867 N N . GLY A 1 107 ? -5.398 -22.099 22.371 1.00 93.25 107 GLY A N 1
ATOM 868 C CA . GLY A 1 107 ? -5.690 -20.679 22.278 1.00 93.25 107 GLY A CA 1
ATOM 869 C C . GLY A 1 107 ? -4.554 -19.863 21.656 1.00 93.25 107 GLY A C 1
ATOM 870 O O . GLY A 1 107 ? -3.807 -20.338 20.791 1.00 93.25 107 GLY A O 1
ATOM 871 N N . MET A 1 108 ? -4.440 -18.607 22.084 1.00 94.56 108 MET A N 1
ATOM 872 C CA . MET A 1 108 ? -3.400 -17.670 21.663 1.00 94.56 108 MET A CA 1
ATOM 873 C C . MET A 1 108 ? -2.879 -16.839 22.837 1.00 94.56 108 MET A C 1
ATOM 875 O O . MET A 1 108 ? -3.591 -16.595 23.808 1.00 94.56 108 MET A O 1
ATOM 879 N N . ILE A 1 109 ? -1.641 -16.367 22.720 1.00 96.44 109 ILE A N 1
ATOM 880 C CA . ILE A 1 109 ? -0.990 -15.482 23.689 1.00 96.44 109 ILE A CA 1
ATOM 881 C C . ILE A 1 109 ? -0.115 -14.458 22.959 1.00 96.44 109 ILE A C 1
ATOM 883 O O . ILE A 1 109 ? 0.474 -14.774 21.924 1.00 96.44 109 ILE A O 1
ATOM 887 N N . ILE A 1 110 ? -0.020 -13.236 23.483 1.00 96.25 110 ILE A N 1
ATOM 888 C CA . ILE A 1 110 ? 0.921 -12.228 22.973 1.00 96.25 110 ILE A CA 1
ATOM 889 C C . ILE A 1 110 ? 2.338 -12.601 23.415 1.00 96.25 110 ILE A C 1
ATOM 891 O O . ILE A 1 110 ? 2.560 -12.865 24.595 1.00 96.25 110 ILE A O 1
ATOM 895 N N . ASP A 1 111 ? 3.299 -12.593 22.490 1.00 94.69 111 ASP A N 1
ATOM 896 C CA . ASP A 1 111 ? 4.719 -12.787 22.795 1.00 94.69 111 ASP A CA 1
ATOM 897 C C . ASP A 1 111 ? 5.415 -11.443 23.091 1.00 94.69 111 ASP A C 1
ATOM 899 O O . ASP A 1 111 ? 5.661 -10.678 22.153 1.00 94.69 111 ASP A O 1
ATOM 903 N N . PRO A 1 112 ? 5.817 -11.152 24.346 1.00 93.06 112 PRO A N 1
ATOM 904 C CA . PRO A 1 112 ? 6.501 -9.904 24.699 1.00 93.06 112 PRO A CA 1
ATOM 905 C C . PRO A 1 112 ? 7.854 -9.708 24.024 1.00 93.06 112 PRO A C 1
ATOM 907 O O . PRO A 1 112 ? 8.342 -8.588 23.984 1.00 93.06 112 PRO A O 1
ATOM 910 N N . ARG A 1 113 ? 8.499 -10.783 23.551 1.00 92.38 113 ARG A N 1
ATOM 911 C CA . ARG A 1 113 ? 9.824 -10.707 22.916 1.00 92.38 113 ARG A CA 1
ATOM 912 C C . ARG A 1 113 ? 9.745 -10.270 21.461 1.00 92.38 113 ARG A C 1
ATOM 914 O O . ARG A 1 113 ? 10.738 -9.794 20.925 1.00 92.38 113 ARG A O 1
ATOM 921 N N . LEU A 1 114 ? 8.601 -10.501 20.823 1.00 92.06 114 LEU A N 1
ATOM 922 C CA . LEU A 1 114 ? 8.355 -10.128 19.430 1.00 92.06 114 LEU A CA 1
ATOM 923 C C . LEU A 1 114 ? 7.449 -8.902 19.307 1.00 92.06 114 LEU A C 1
ATOM 925 O O . LEU A 1 114 ? 7.379 -8.315 18.237 1.00 92.06 114 LEU A O 1
ATOM 929 N N . SER A 1 115 ? 6.760 -8.540 20.387 1.00 93.94 115 SER A N 1
ATOM 930 C CA . SER A 1 115 ? 5.848 -7.400 20.443 1.00 93.94 115 SER A CA 1
ATOM 931 C C . SER A 1 115 ? 6.567 -6.150 20.946 1.00 93.94 115 SER A C 1
ATOM 933 O O . SER A 1 115 ? 7.537 -6.245 21.698 1.00 93.94 115 SER A O 1
ATOM 935 N N . SER A 1 116 ? 6.070 -4.972 20.577 1.00 92.81 116 SER A N 1
ATOM 936 C CA . SER A 1 116 ? 6.666 -3.698 20.985 1.00 92.81 116 SER A CA 1
ATOM 937 C C . SER A 1 116 ? 5.623 -2.687 21.459 1.00 92.81 116 SER A C 1
ATOM 939 O O . SER A 1 116 ? 4.451 -2.745 21.090 1.00 92.81 116 SER A O 1
ATOM 941 N N . LEU A 1 117 ? 6.062 -1.771 22.326 1.00 91.94 117 LEU A N 1
ATOM 942 C CA . LEU A 1 117 ? 5.263 -0.652 22.814 1.00 91.94 117 LEU A CA 1
ATOM 943 C C . LEU A 1 117 ? 5.873 0.661 22.330 1.00 91.94 117 LEU A C 1
ATOM 945 O O . LEU A 1 117 ? 7.043 0.944 22.581 1.00 91.94 117 LEU A O 1
ATOM 949 N N . THR A 1 118 ? 5.069 1.483 21.668 1.00 89.12 118 THR A N 1
ATOM 950 C CA . THR A 1 118 ? 5.434 2.826 21.206 1.00 89.12 118 THR A CA 1
ATOM 951 C C . THR A 1 118 ? 4.499 3.853 21.839 1.00 89.12 118 THR A C 1
ATOM 953 O O . THR A 1 118 ? 3.326 3.573 22.078 1.00 89.12 118 THR A O 1
ATOM 956 N N . ALA A 1 119 ? 5.018 5.045 22.150 1.00 76.88 119 ALA A N 1
ATOM 957 C CA . ALA A 1 119 ? 4.261 6.134 22.783 1.00 76.88 119 ALA A CA 1
ATOM 958 C C . ALA A 1 119 ? 3.593 5.772 24.137 1.00 76.88 119 ALA A C 1
ATOM 960 O O . ALA A 1 119 ? 2.682 6.461 24.587 1.00 76.88 119 ALA A O 1
ATOM 961 N N . MET A 1 120 ? 4.054 4.710 24.818 1.00 78.50 120 MET A N 1
ATOM 962 C CA . MET A 1 120 ? 3.552 4.281 26.136 1.00 78.50 120 MET A CA 1
ATOM 963 C C . MET A 1 120 ? 4.684 3.822 27.078 1.00 78.50 120 MET A C 1
ATOM 965 O O . MET A 1 120 ? 4.739 2.648 27.446 1.00 78.50 120 MET A O 1
ATOM 969 N N . PRO A 1 121 ? 5.583 4.725 27.513 1.00 68.38 121 PRO A N 1
ATOM 970 C CA . PRO A 1 121 ? 6.797 4.362 28.258 1.00 68.38 121 PRO A CA 1
ATOM 971 C C . PRO A 1 121 ? 6.541 3.732 29.640 1.00 68.38 121 PRO A C 1
ATOM 973 O O . PRO A 1 121 ? 7.431 3.095 30.192 1.00 68.38 121 PRO A O 1
ATOM 976 N N . ALA A 1 122 ? 5.340 3.892 30.207 1.00 77.06 122 ALA A N 1
ATOM 977 C CA . ALA A 1 122 ? 4.985 3.384 31.535 1.00 77.06 122 ALA A CA 1
ATOM 978 C C . ALA A 1 122 ? 4.227 2.042 31.524 1.00 77.06 122 ALA A C 1
ATOM 980 O O . ALA A 1 122 ? 3.880 1.535 32.590 1.00 77.06 122 ALA A O 1
ATOM 981 N N . ARG A 1 123 ? 3.913 1.474 30.350 1.00 80.81 123 ARG A N 1
ATOM 982 C CA . ARG A 1 123 ? 3.186 0.198 30.253 1.00 80.81 123 ARG A CA 1
ATOM 983 C C . ARG A 1 123 ? 4.132 -0.957 29.951 1.00 80.81 123 ARG A C 1
ATOM 985 O O . ARG A 1 123 ? 5.140 -0.792 29.275 1.00 80.81 123 ARG A O 1
ATOM 992 N N . THR A 1 124 ? 3.768 -2.140 30.431 1.00 84.19 124 THR A N 1
ATOM 993 C CA . THR A 1 124 ? 4.443 -3.400 30.121 1.00 84.19 124 THR A CA 1
ATOM 994 C C . THR A 1 124 ? 3.473 -4.351 29.435 1.00 84.19 124 THR A C 1
ATOM 996 O O . THR A 1 124 ? 2.272 -4.365 29.717 1.00 84.19 124 THR A O 1
ATOM 999 N N . ILE A 1 125 ? 3.996 -5.163 28.519 1.00 88.56 125 ILE A N 1
ATOM 1000 C CA . ILE A 1 125 ? 3.220 -6.219 27.873 1.00 88.56 125 ILE A CA 1
ATOM 1001 C C . ILE A 1 125 ? 3.071 -7.351 28.884 1.00 88.56 125 ILE A C 1
ATOM 1003 O O . ILE A 1 125 ? 4.058 -7.976 29.266 1.00 88.56 125 ILE A O 1
ATOM 1007 N N . SER A 1 126 ? 1.838 -7.596 29.321 1.00 86.06 126 SER A N 1
ATOM 1008 C CA . SER A 1 126 ? 1.491 -8.696 30.222 1.00 86.06 126 SER A CA 1
ATOM 1009 C C . SER A 1 126 ? 0.763 -9.779 29.423 1.00 86.06 126 SER A C 1
ATOM 1011 O O . SER A 1 126 ? -0.407 -9.584 29.085 1.00 86.06 126 SER A O 1
ATOM 1013 N N . PRO A 1 127 ? 1.432 -10.891 29.068 1.00 88.75 127 PRO A N 1
ATOM 1014 C CA . PRO A 1 127 ? 0.818 -11.977 28.314 1.00 88.75 127 PRO A CA 1
ATOM 1015 C C . PRO A 1 127 ? -0.362 -12.584 29.058 1.00 88.75 127 PRO A C 1
ATOM 1017 O O . PRO A 1 127 ? -0.245 -12.940 30.229 1.00 88.75 127 PRO A O 1
ATOM 1020 N N . VAL A 1 128 ? -1.477 -12.756 28.357 1.00 93.00 128 VAL A N 1
ATOM 1021 C CA . VAL A 1 128 ? -2.651 -13.464 28.866 1.00 93.00 128 VAL A CA 1
ATOM 1022 C C . VAL A 1 128 ? -2.983 -14.575 27.880 1.00 93.00 128 VAL A C 1
ATOM 1024 O O . VAL A 1 128 ? -3.210 -14.311 26.699 1.00 93.00 128 VAL A O 1
ATOM 1027 N N . ALA A 1 129 ? -2.983 -15.821 28.353 1.00 93.69 129 ALA A N 1
ATOM 1028 C CA . ALA A 1 129 ? -3.480 -16.948 27.575 1.00 93.69 129 ALA A CA 1
ATOM 1029 C C . ALA A 1 129 ? -4.983 -16.766 27.335 1.00 93.69 129 ALA A C 1
ATOM 1031 O O . ALA A 1 129 ? -5.751 -16.578 28.278 1.00 93.69 129 ALA A O 1
ATOM 1032 N N . CYS A 1 130 ? -5.392 -16.789 26.071 1.00 93.62 130 CYS A N 1
ATOM 1033 C CA . CYS A 1 130 ? -6.762 -16.516 25.656 1.00 93.62 130 CYS A CA 1
ATOM 1034 C C . CYS A 1 130 ? -7.262 -17.594 24.703 1.00 93.62 130 CYS A C 1
ATOM 1036 O O . CYS A 1 130 ? -6.479 -18.217 23.990 1.00 93.62 130 CYS A O 1
ATOM 1038 N N . GLU A 1 131 ? -8.578 -17.747 24.602 1.00 92.00 131 GLU A N 1
ATOM 1039 C CA . GLU A 1 131 ? -9.182 -18.560 23.549 1.00 92.00 131 GLU A CA 1
ATOM 1040 C C . GLU A 1 131 ? -8.831 -18.039 22.149 1.00 92.00 131 GLU A C 1
ATOM 1042 O O . GLU A 1 131 ? -8.598 -16.845 21.921 1.00 92.00 131 GLU A O 1
ATOM 1047 N N . LYS A 1 132 ? -8.832 -18.948 21.172 1.00 90.12 132 LYS A N 1
ATOM 1048 C CA . LYS A 1 132 ? -8.582 -18.601 19.777 1.00 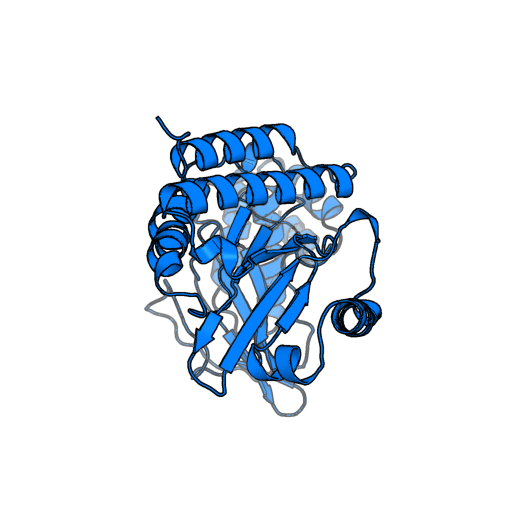90.12 132 LYS A CA 1
ATOM 1049 C C . LYS A 1 132 ? -9.810 -17.920 19.170 1.00 90.12 132 LYS A C 1
ATOM 1051 O O . LYS A 1 132 ? -10.748 -18.578 18.730 1.00 90.12 132 LYS A O 1
ATOM 1056 N N . VAL A 1 133 ? -9.760 -16.595 19.085 1.00 91.62 133 VAL A N 1
ATOM 1057 C CA . VAL A 1 133 ? -10.792 -15.759 18.452 1.00 91.62 133 VAL A CA 1
ATOM 1058 C C . VAL A 1 133 ? -10.235 -15.087 17.199 1.00 91.62 133 VAL A C 1
ATOM 1060 O O . VAL A 1 133 ? -9.042 -14.799 17.105 1.00 91.62 133 VAL A O 1
ATOM 1063 N N . LYS A 1 134 ? -11.103 -14.835 16.214 1.00 92.62 134 LYS A N 1
ATOM 1064 C CA . LYS A 1 134 ? -10.739 -14.082 15.010 1.00 92.62 134 LYS A CA 1
ATOM 1065 C C . LYS A 1 134 ? -10.326 -12.655 15.390 1.00 92.62 134 LYS A C 1
ATOM 1067 O O . LYS A 1 134 ? -11.109 -11.928 15.996 1.00 92.62 134 LYS A O 1
ATOM 1072 N N . LEU A 1 135 ? -9.123 -12.260 14.984 1.00 94.75 135 LEU A N 1
ATOM 1073 C CA . LEU A 1 135 ? -8.638 -10.885 15.085 1.00 94.75 135 LEU A CA 1
ATOM 1074 C C . LEU A 1 135 ? -9.179 -10.087 13.894 1.00 94.75 135 LEU A C 1
ATOM 1076 O O . LEU A 1 135 ? -8.990 -10.481 12.740 1.00 94.75 135 LEU A O 1
ATOM 1080 N N . HIS A 1 136 ? -9.898 -9.001 14.162 1.00 93.38 136 HIS A N 1
ATOM 1081 C CA . HIS A 1 136 ? -10.463 -8.148 13.118 1.00 93.38 136 HIS A CA 1
ATOM 1082 C C . HIS A 1 136 ? -9.469 -7.080 12.654 1.00 93.38 136 HIS A C 1
ATOM 1084 O O . HIS A 1 136 ? -8.640 -6.624 13.431 1.00 93.38 136 HIS A O 1
ATOM 1090 N N . SER A 1 137 ? -9.576 -6.673 11.390 1.00 92.19 137 SER A N 1
ATOM 1091 C CA . SER A 1 137 ? -9.027 -5.399 10.915 1.00 92.19 137 SER A CA 1
ATOM 1092 C C . SER A 1 137 ? -10.161 -4.390 10.805 1.00 92.19 137 SER A C 1
ATOM 1094 O O . SER A 1 137 ? -11.309 -4.784 10.572 1.00 92.19 137 SER A O 1
ATOM 1096 N N . GLN A 1 138 ? -9.827 -3.110 10.943 1.00 91.44 138 GLN A N 1
ATOM 1097 C CA . GLN A 1 138 ? -10.722 -2.005 10.620 1.00 91.44 138 GLN A CA 1
ATOM 1098 C C . GLN A 1 138 ? -11.233 -2.137 9.178 1.00 91.44 138 GLN A C 1
ATOM 1100 O O . GLN A 1 138 ? -10.537 -2.687 8.328 1.00 91.44 138 GLN A O 1
ATOM 1105 N N . ARG A 1 139 ? -12.460 -1.680 8.903 1.00 88.62 139 ARG A N 1
ATOM 1106 C CA . ARG A 1 139 ? -13.109 -1.826 7.581 1.00 88.62 139 ARG A CA 1
ATOM 1107 C C . ARG A 1 139 ? -13.330 -0.507 6.832 1.00 88.62 139 ARG A C 1
ATOM 1109 O O . ARG A 1 139 ? -13.757 -0.526 5.680 1.00 88.62 139 ARG A O 1
ATOM 1116 N N . ASN A 1 140 ? -13.066 0.627 7.471 1.00 88.62 140 ASN A N 1
ATOM 1117 C CA . ASN A 1 140 ? -13.076 1.968 6.886 1.00 88.62 140 ASN A CA 1
ATOM 1118 C C . ASN A 1 140 ? -11.721 2.638 7.129 1.00 88.62 140 ASN A C 1
ATOM 1120 O O . ASN A 1 140 ? -11.138 2.459 8.186 1.00 88.62 140 ASN A O 1
ATOM 1124 N N . TRP A 1 141 ? -11.208 3.408 6.177 1.00 87.38 141 TRP A N 1
ATOM 1125 C CA . TRP A 1 141 ? -9.834 3.923 6.247 1.00 87.38 141 TRP A CA 1
ATOM 1126 C C . TRP A 1 141 ? -9.822 5.402 6.609 1.00 87.38 141 TRP A C 1
ATOM 1128 O O . TRP A 1 141 ? -10.760 6.134 6.275 1.00 87.38 141 TRP A O 1
ATOM 1138 N N . LEU A 1 142 ? -8.767 5.836 7.296 1.00 89.69 142 LEU A N 1
ATOM 1139 C CA . LEU A 1 142 ? -8.510 7.256 7.475 1.00 89.69 142 LEU A CA 1
ATOM 1140 C C . LEU A 1 142 ? -8.126 7.864 6.119 1.00 89.69 142 LEU A C 1
ATOM 1142 O O . LEU A 1 142 ? -7.477 7.191 5.312 1.00 89.69 142 LEU A O 1
ATOM 1146 N N . PRO A 1 143 ? -8.496 9.128 5.850 1.00 85.06 143 PRO A N 1
ATOM 1147 C CA . PRO A 1 143 ? -7.955 9.845 4.706 1.00 85.06 143 PRO A CA 1
ATOM 1148 C C . PRO A 1 143 ? -6.426 9.855 4.790 1.00 85.06 143 PRO A C 1
ATOM 1150 O O . PRO A 1 143 ? -5.849 10.364 5.749 1.00 85.06 143 PRO A O 1
ATOM 1153 N N . LYS A 1 144 ? -5.769 9.249 3.802 1.00 88.19 144 LYS A N 1
ATOM 1154 C CA . LYS A 1 144 ? -4.315 9.296 3.640 1.00 88.19 144 LYS A CA 1
ATOM 1155 C C . LYS A 1 144 ? -3.927 9.177 2.169 1.00 88.19 144 LYS A C 1
ATOM 1157 O O . LYS A 1 144 ? -4.707 8.620 1.389 1.00 88.19 144 LYS A O 1
ATOM 1162 N N . PRO A 1 145 ? -2.757 9.701 1.766 1.00 90.38 145 PRO A N 1
ATOM 1163 C CA . PRO A 1 145 ? -2.292 9.646 0.386 1.00 90.38 145 PRO A CA 1
ATOM 1164 C C . PRO A 1 145 ? -2.327 8.210 -0.151 1.00 90.38 145 PRO A C 1
ATOM 1166 O O . PRO A 1 145 ? -1.630 7.332 0.361 1.00 90.38 145 PRO A O 1
ATOM 1169 N N . PRO A 1 146 ? -3.164 7.932 -1.164 1.00 92.88 146 PRO A N 1
ATOM 1170 C CA . PRO A 1 146 ? -3.467 6.562 -1.540 1.00 92.88 146 PRO A CA 1
ATOM 1171 C C . PRO A 1 146 ? -2.335 5.951 -2.360 1.00 92.88 146 PRO A C 1
ATOM 1173 O O . PRO A 1 146 ? -2.204 4.737 -2.379 1.00 92.88 146 PRO A O 1
ATOM 1176 N N . VAL A 1 147 ? -1.523 6.740 -3.066 1.00 96.56 147 VAL A N 1
ATOM 1177 C CA . VAL A 1 147 ? -0.453 6.215 -3.923 1.00 96.56 147 VAL A CA 1
ATOM 1178 C C . VAL A 1 147 ? 0.829 6.106 -3.114 1.00 96.56 147 VAL A C 1
ATOM 1180 O O . VAL A 1 147 ? 1.355 7.110 -2.649 1.00 96.56 147 VAL A O 1
ATOM 1183 N N . GLN A 1 148 ? 1.364 4.894 -3.006 1.00 94.81 148 GLN A N 1
ATOM 1184 C CA . GLN A 1 148 ? 2.696 4.670 -2.456 1.00 94.81 148 GLN A CA 1
ATOM 1185 C C . GLN A 1 148 ? 3.506 3.815 -3.415 1.00 94.81 148 GLN A C 1
ATOM 1187 O O . GLN A 1 148 ? 3.058 2.761 -3.880 1.00 94.81 148 GLN A O 1
ATOM 1192 N N . ILE A 1 149 ? 4.722 4.277 -3.688 1.00 95.56 149 ILE A N 1
ATOM 1193 C CA . ILE A 1 149 ? 5.631 3.599 -4.597 1.00 95.56 149 ILE A CA 1
ATOM 1194 C C . ILE A 1 149 ? 6.652 2.835 -3.774 1.00 95.56 149 ILE A C 1
ATOM 1196 O O . ILE A 1 149 ? 7.354 3.395 -2.933 1.00 95.56 149 ILE A O 1
ATOM 1200 N N . VAL A 1 150 ? 6.709 1.531 -3.997 1.00 91.00 150 VAL A N 1
ATOM 1201 C CA . VAL A 1 150 ? 7.571 0.615 -3.259 1.00 91.00 150 VAL A CA 1
ATOM 1202 C C . VAL A 1 150 ? 8.548 -0.063 -4.206 1.00 91.00 150 VAL A C 1
ATOM 1204 O O . VAL A 1 150 ? 8.318 -0.193 -5.410 1.00 91.00 150 VAL A O 1
ATOM 1207 N N . ARG A 1 151 ? 9.660 -0.514 -3.640 1.00 80.56 151 ARG A N 1
ATOM 1208 C CA . ARG A 1 151 ? 10.642 -1.359 -4.315 1.00 80.56 151 ARG A CA 1
ATOM 1209 C C . ARG A 1 151 ? 10.731 -2.672 -3.556 1.00 80.56 151 ARG A C 1
ATOM 1211 O O . ARG A 1 151 ? 10.717 -2.663 -2.329 1.00 80.56 151 ARG A O 1
ATOM 1218 N N . THR A 1 152 ? 10.781 -3.793 -4.271 1.00 59.91 152 THR A N 1
ATOM 1219 C CA . THR A 1 152 ? 10.737 -5.117 -3.631 1.00 59.91 152 THR A CA 1
ATOM 1220 C C . THR A 1 152 ? 12.056 -5.449 -2.929 1.00 59.91 152 THR A C 1
ATOM 1222 O O . THR A 1 152 ? 12.036 -5.964 -1.819 1.00 59.91 152 THR A O 1
ATOM 1225 N N . LEU A 1 153 ? 13.193 -5.146 -3.569 1.00 64.19 153 LEU A N 1
ATOM 1226 C CA . LEU A 1 153 ? 14.566 -5.393 -3.104 1.00 64.19 153 LEU A CA 1
ATOM 1227 C C . LEU A 1 153 ? 15.514 -4.342 -3.723 1.00 64.19 153 LEU A C 1
ATOM 1229 O O . LEU A 1 153 ? 15.137 -3.677 -4.688 1.00 64.19 153 LEU A O 1
ATOM 1233 N N . ASP A 1 154 ? 16.758 -4.233 -3.239 1.00 67.50 154 ASP A N 1
ATOM 1234 C CA . ASP A 1 154 ? 17.836 -3.404 -3.837 1.00 67.50 154 ASP A CA 1
ATOM 1235 C C . ASP A 1 154 ? 18.317 -3.895 -5.224 1.00 67.50 154 ASP A C 1
ATOM 1237 O O . ASP A 1 154 ? 19.293 -3.396 -5.791 1.00 67.50 154 ASP A O 1
ATOM 1241 N N . ASN A 1 155 ? 17.610 -4.864 -5.800 1.00 84.94 155 ASN A N 1
ATOM 1242 C CA . ASN A 1 155 ? 17.923 -5.501 -7.065 1.00 84.94 155 ASN A CA 1
ATOM 1243 C C . ASN A 1 155 ? 17.626 -4.556 -8.233 1.00 84.94 155 ASN A C 1
ATOM 1245 O O . ASN A 1 155 ? 16.479 -4.392 -8.639 1.00 84.94 155 ASN A O 1
ATOM 1249 N N . CYS A 1 156 ? 18.669 -3.935 -8.775 1.00 91.44 156 CYS A N 1
ATOM 1250 C CA . CYS A 1 156 ? 18.628 -3.113 -9.982 1.00 91.44 156 CYS A CA 1
ATOM 1251 C C . CYS A 1 156 ? 20.031 -3.010 -10.590 1.00 91.44 156 CYS A C 1
ATOM 1253 O O . CYS A 1 156 ? 21.036 -3.249 -9.913 1.00 91.44 156 CYS A O 1
ATOM 1255 N N . TYR A 1 157 ? 20.119 -2.611 -11.857 1.00 92.81 157 TYR A N 1
ATOM 1256 C CA . TYR A 1 157 ? 21.399 -2.192 -12.425 1.00 92.81 157 TYR A CA 1
ATOM 1257 C C . TYR A 1 157 ? 21.918 -0.910 -11.738 1.00 92.81 157 TYR A C 1
ATOM 1259 O O . TYR A 1 157 ? 21.112 -0.054 -11.360 1.00 92.81 157 TYR A O 1
ATOM 1267 N N . PRO A 1 158 ? 23.249 -0.734 -11.588 1.00 92.38 158 PRO A N 1
ATOM 1268 C CA . PRO A 1 158 ? 23.827 0.385 -10.836 1.00 92.38 158 PRO A CA 1
ATOM 1269 C C . PRO A 1 158 ? 23.347 1.776 -11.272 1.00 92.38 158 PRO A C 1
ATOM 1271 O O . PRO A 1 158 ? 23.126 2.636 -10.422 1.00 92.38 158 PRO A O 1
ATOM 1274 N N . SER A 1 159 ? 23.129 1.984 -12.573 1.00 93.31 159 SER A N 1
ATOM 1275 C CA . SER A 1 159 ? 22.646 3.246 -13.150 1.00 93.31 159 SER A CA 1
ATOM 1276 C C . SER A 1 159 ? 21.232 3.634 -12.703 1.00 93.31 159 SER A C 1
ATOM 1278 O O . SER A 1 159 ? 20.886 4.812 -12.740 1.00 93.31 159 SER A O 1
ATOM 1280 N N . SER A 1 160 ? 20.420 2.682 -12.236 1.00 94.50 160 SER A N 1
ATOM 1281 C CA . SER A 1 160 ? 19.065 2.943 -11.736 1.00 94.50 160 SER A CA 1
ATOM 1282 C C . SER A 1 160 ? 19.004 3.207 -10.228 1.00 94.50 160 SER A C 1
ATOM 1284 O O . SER A 1 160 ? 17.956 3.599 -9.719 1.00 94.50 160 SER A O 1
ATOM 1286 N N . ARG A 1 161 ? 20.107 3.048 -9.482 1.00 93.25 161 ARG A N 1
ATOM 1287 C CA . ARG A 1 161 ? 20.101 3.246 -8.019 1.00 93.25 161 ARG A CA 1
ATOM 1288 C C . ARG A 1 161 ? 19.681 4.658 -7.620 1.00 93.25 161 ARG A C 1
ATOM 1290 O O . ARG A 1 161 ? 18.865 4.809 -6.718 1.00 93.25 161 ARG A O 1
ATOM 1297 N N . ALA A 1 162 ? 20.189 5.673 -8.321 1.00 94.06 162 ALA A N 1
ATOM 1298 C CA . ALA A 1 162 ? 19.893 7.072 -8.021 1.00 94.06 162 ALA A CA 1
ATOM 1299 C C . ALA A 1 162 ? 18.397 7.401 -8.182 1.00 94.06 162 ALA A C 1
ATOM 1301 O O . ALA A 1 162 ? 17.801 8.011 -7.295 1.00 94.06 162 ALA A O 1
ATOM 1302 N N . VAL A 1 163 ? 17.759 6.946 -9.270 1.00 95.25 163 VAL A N 1
ATOM 1303 C CA . VAL A 1 163 ? 16.318 7.174 -9.464 1.00 95.25 163 VAL A CA 1
ATOM 1304 C C . VAL A 1 163 ? 15.486 6.417 -8.427 1.00 95.25 163 VAL A C 1
ATOM 1306 O O . VAL A 1 163 ? 14.560 6.993 -7.861 1.00 95.25 163 VAL A O 1
ATOM 1309 N N . LEU A 1 164 ? 15.839 5.172 -8.094 1.00 93.88 164 LEU A N 1
ATOM 1310 C CA . LEU A 1 164 ? 15.111 4.399 -7.083 1.00 93.88 164 LEU A CA 1
ATOM 1311 C C . LEU A 1 164 ? 15.256 4.993 -5.683 1.00 93.88 164 LEU A C 1
ATOM 1313 O O . LEU A 1 164 ? 14.282 5.023 -4.936 1.00 93.88 164 LEU A O 1
ATOM 1317 N N . GLN A 1 165 ? 16.439 5.502 -5.337 1.00 93.94 165 GLN A N 1
ATOM 1318 C CA . GLN A 1 165 ? 16.643 6.226 -4.086 1.00 93.94 165 GLN A CA 1
ATOM 1319 C C . GLN A 1 165 ? 15.772 7.485 -4.038 1.00 93.94 165 GLN A C 1
ATOM 1321 O O . GLN A 1 165 ? 15.095 7.708 -3.036 1.00 93.94 165 GLN A O 1
ATOM 1326 N N . SER A 1 166 ? 15.701 8.239 -5.142 1.00 95.75 166 SER A N 1
ATOM 1327 C CA . SER A 1 166 ? 14.866 9.442 -5.232 1.00 95.75 166 SER A CA 1
ATOM 1328 C C . SER A 1 166 ? 13.368 9.167 -5.036 1.00 95.75 166 SER A C 1
ATOM 1330 O O . SER A 1 166 ? 12.640 10.045 -4.584 1.00 95.75 166 SER A O 1
ATOM 1332 N N . ILE A 1 167 ? 12.882 7.947 -5.303 1.00 95.50 167 ILE A N 1
ATOM 1333 C CA . ILE A 1 167 ? 11.493 7.581 -4.983 1.00 95.50 167 ILE A CA 1
ATOM 1334 C C . ILE A 1 167 ? 11.267 7.640 -3.469 1.00 95.50 167 ILE A C 1
ATOM 1336 O O . ILE A 1 167 ? 10.264 8.180 -3.010 1.00 95.50 167 ILE A O 1
ATOM 1340 N N . THR A 1 168 ? 12.198 7.093 -2.688 1.00 92.25 168 THR A N 1
ATOM 1341 C CA . THR A 1 168 ? 12.097 7.055 -1.226 1.00 92.25 168 THR A CA 1
ATOM 1342 C C . THR A 1 168 ? 12.409 8.406 -0.593 1.00 92.25 168 THR A C 1
ATOM 1344 O O . THR A 1 168 ? 11.740 8.781 0.362 1.00 92.25 168 THR A O 1
ATOM 1347 N N . THR A 1 169 ? 13.405 9.134 -1.103 1.00 94.69 169 THR A N 1
ATOM 1348 C CA . THR A 1 169 ? 13.882 10.380 -0.482 1.00 94.69 169 THR A CA 1
ATOM 1349 C C . THR A 1 169 ? 13.166 11.636 -0.971 1.00 94.69 169 THR A C 1
ATOM 1351 O O . THR A 1 169 ? 13.220 12.647 -0.282 1.00 94.69 169 THR A O 1
ATOM 1354 N N . GLU A 1 170 ? 12.509 11.598 -2.135 1.00 96.38 170 GLU A N 1
ATOM 1355 C CA . GLU A 1 170 ? 11.840 12.764 -2.736 1.00 96.38 170 GLU A CA 1
ATOM 1356 C C . GLU A 1 170 ? 10.360 12.479 -3.026 1.00 96.38 170 GLU A C 1
ATOM 1358 O O . GLU A 1 170 ? 9.485 13.110 -2.435 1.00 96.38 170 GLU A O 1
ATOM 1363 N N . LEU A 1 171 ? 10.057 11.511 -3.903 1.00 96.81 171 LEU A N 1
ATOM 1364 C CA . LEU A 1 171 ? 8.697 11.328 -4.428 1.00 96.81 171 LEU A CA 1
ATOM 1365 C C . LEU A 1 171 ? 7.695 10.898 -3.352 1.00 96.81 171 LEU A C 1
ATOM 1367 O O . LEU A 1 171 ? 6.658 11.533 -3.206 1.00 96.81 171 LEU A O 1
ATOM 1371 N N . ASN A 1 172 ? 7.973 9.829 -2.603 1.00 95.38 172 ASN A N 1
ATOM 1372 C CA . ASN A 1 172 ? 7.062 9.348 -1.561 1.00 95.38 172 ASN A CA 1
ATOM 1373 C C . ASN A 1 172 ? 6.820 10.406 -0.467 1.00 95.38 172 ASN A C 1
ATOM 1375 O O . ASN A 1 172 ? 5.657 10.604 -0.125 1.00 95.38 172 ASN A O 1
ATOM 1379 N N . PRO A 1 173 ? 7.842 11.127 0.043 1.00 94.81 173 PRO A N 1
ATOM 1380 C CA . PRO A 1 173 ? 7.623 12.277 0.918 1.00 94.81 173 PRO A CA 1
ATOM 1381 C C . PRO A 1 173 ? 6.726 13.354 0.295 1.00 94.81 173 PRO A C 1
ATOM 1383 O O . PRO A 1 173 ? 5.794 13.815 0.946 1.00 94.81 173 PRO A O 1
ATOM 1386 N N . MET A 1 174 ? 6.939 13.711 -0.978 1.00 96.12 174 MET A N 1
ATOM 1387 C CA . MET A 1 174 ? 6.086 14.681 -1.677 1.00 96.12 174 MET A CA 1
ATOM 1388 C C . MET A 1 174 ? 4.637 14.202 -1.815 1.00 96.12 174 MET A C 1
ATOM 1390 O O . MET A 1 174 ? 3.716 14.993 -1.627 1.00 96.12 174 MET A O 1
ATOM 1394 N N . LEU A 1 175 ? 4.423 12.924 -2.145 1.00 95.94 175 LEU A N 1
ATOM 1395 C CA . LEU A 1 175 ? 3.089 12.319 -2.198 1.00 95.94 175 LEU A CA 1
ATOM 1396 C C . LEU A 1 175 ? 2.427 12.350 -0.817 1.00 95.94 175 LEU A C 1
ATOM 1398 O O . LEU A 1 175 ? 1.250 12.687 -0.716 1.00 95.94 175 LEU A O 1
ATOM 1402 N N . LEU A 1 176 ? 3.188 12.038 0.234 1.00 93.06 176 LEU A N 1
ATOM 1403 C CA . LEU A 1 176 ? 2.694 12.021 1.605 1.00 93.06 176 LEU A CA 1
ATOM 1404 C C . LEU A 1 176 ? 2.256 13.415 2.083 1.00 93.06 176 LEU A C 1
ATOM 1406 O O . LEU A 1 176 ? 1.218 13.553 2.717 1.00 93.06 176 LEU A O 1
ATOM 1410 N N . GLU A 1 177 ? 3.050 14.440 1.781 1.00 92.75 177 GLU A N 1
ATOM 1411 C CA . GLU A 1 177 ? 2.831 15.805 2.269 1.00 92.75 177 GLU A CA 1
ATOM 1412 C C . GLU A 1 177 ? 1.761 16.564 1.468 1.00 92.75 177 GLU A C 1
ATOM 1414 O O . GLU A 1 177 ? 1.047 17.394 2.027 1.00 92.75 177 GLU A O 1
ATOM 1419 N N . ARG A 1 178 ? 1.668 16.331 0.151 1.00 95.38 178 ARG A N 1
ATOM 1420 C CA . ARG A 1 178 ? 0.988 17.268 -0.764 1.00 95.38 178 ARG A CA 1
ATOM 1421 C C . ARG A 1 178 ? -0.264 16.724 -1.441 1.00 95.38 178 ARG A C 1
ATOM 1423 O O . ARG A 1 178 ? -0.975 17.498 -2.076 1.00 95.38 178 ARG A O 1
ATOM 1430 N N . MET A 1 179 ? -0.530 15.421 -1.361 1.00 95.50 179 MET A N 1
ATOM 1431 C CA . MET A 1 179 ? -1.807 14.874 -1.832 1.00 95.50 179 MET A CA 1
ATOM 1432 C C . MET A 1 179 ? -2.940 15.245 -0.871 1.00 95.50 179 MET A C 1
ATOM 1434 O O . MET A 1 179 ? -2.717 15.359 0.329 1.00 95.50 179 MET A O 1
ATOM 1438 N N . ARG A 1 180 ? -4.164 15.372 -1.396 1.00 94.62 180 ARG A N 1
ATOM 1439 C CA . ARG A 1 180 ? -5.353 15.800 -0.637 1.00 94.62 180 ARG A CA 1
ATOM 1440 C C . ARG A 1 180 ? -6.363 14.655 -0.467 1.00 94.62 180 ARG A C 1
ATOM 1442 O O . ARG A 1 180 ? -7.380 14.625 -1.164 1.00 94.62 180 ARG A O 1
ATOM 1449 N N . PRO A 1 181 ? -6.090 13.655 0.392 1.00 92.00 181 PRO A N 1
ATOM 1450 C CA . PRO A 1 181 ? -6.899 12.439 0.478 1.00 92.00 181 PRO A CA 1
ATOM 1451 C C . PRO A 1 181 ? -8.368 12.662 0.852 1.00 92.00 181 PRO A C 1
ATOM 1453 O O . PRO A 1 181 ? -9.235 11.885 0.448 1.00 92.00 181 PRO A O 1
ATOM 1456 N N . GLU A 1 182 ? -8.670 13.745 1.560 1.00 91.19 182 GLU A N 1
ATOM 1457 C CA . GLU A 1 182 ? -10.023 14.162 1.918 1.00 91.19 182 GLU A CA 1
ATOM 1458 C C . GLU A 1 182 ? -10.881 14.472 0.679 1.00 91.19 182 GLU A C 1
ATOM 1460 O O . GLU A 1 182 ? -12.098 14.294 0.718 1.00 91.19 182 GLU A O 1
ATOM 1465 N N . GLU A 1 183 ? -10.266 14.874 -0.440 1.00 94.31 183 GLU A N 1
ATOM 1466 C CA . GLU A 1 183 ? -10.965 15.145 -1.704 1.00 94.31 183 GLU A CA 1
ATOM 1467 C C . GLU A 1 183 ? -11.278 13.872 -2.504 1.00 94.31 183 GLU A C 1
ATOM 1469 O O . GLU A 1 183 ? -12.076 13.911 -3.448 1.00 94.31 183 GLU A O 1
ATOM 1474 N N . TYR A 1 184 ? -10.656 12.739 -2.157 1.00 93.56 184 TYR A N 1
ATOM 1475 C CA . TYR A 1 184 ? -10.755 11.501 -2.932 1.00 93.56 184 TYR A CA 1
ATOM 1476 C C . TYR A 1 184 ? -11.839 10.556 -2.403 1.00 93.56 184 TYR A C 1
ATOM 1478 O O . TYR A 1 184 ? -12.476 9.850 -3.182 1.00 93.56 184 TYR A O 1
ATOM 1486 N N . GLY A 1 185 ? -12.070 10.534 -1.091 1.00 88.44 185 GLY A N 1
ATOM 1487 C CA . GLY A 1 185 ? -12.955 9.574 -0.424 1.00 88.44 185 GLY A CA 1
ATOM 1488 C C . GLY A 1 185 ? -12.196 8.431 0.260 1.00 88.44 185 GLY A C 1
ATOM 1489 O O . GLY A 1 185 ? -10.973 8.384 0.254 1.00 88.44 185 GLY A O 1
ATOM 1490 N N . ASN A 1 186 ? -12.926 7.499 0.880 1.00 84.56 186 ASN A N 1
ATOM 1491 C CA . ASN A 1 186 ? -12.370 6.542 1.852 1.00 84.56 186 ASN A CA 1
ATOM 1492 C C . ASN A 1 186 ? -12.543 5.058 1.474 1.00 84.56 186 ASN A C 1
ATOM 1494 O O . ASN A 1 186 ? -12.298 4.181 2.300 1.00 84.56 186 ASN A O 1
ATOM 1498 N N . GLN A 1 187 ? -12.975 4.747 0.244 1.00 88.25 187 GLN A N 1
ATOM 1499 C CA . GLN A 1 187 ? -13.108 3.350 -0.203 1.00 88.25 187 GLN A CA 1
ATOM 1500 C C . GLN A 1 187 ? -11.766 2.693 -0.545 1.00 88.25 187 GLN A C 1
ATOM 1502 O O . GLN A 1 187 ? -11.625 1.478 -0.399 1.00 88.25 187 GLN A O 1
ATOM 1507 N N . ILE A 1 188 ? -10.785 3.475 -1.001 1.00 91.56 188 ILE A N 1
ATOM 1508 C CA . ILE A 1 188 ? -9.430 2.992 -1.274 1.00 91.56 188 ILE A CA 1
ATOM 1509 C C . ILE A 1 188 ? -8.548 3.366 -0.091 1.00 91.56 188 ILE A C 1
ATOM 1511 O O . ILE A 1 188 ? -8.442 4.534 0.260 1.00 91.56 188 ILE A O 1
ATOM 1515 N N . ASN A 1 189 ? -7.911 2.356 0.490 1.00 91.06 189 ASN A N 1
ATOM 1516 C CA . ASN A 1 189 ? -6.895 2.513 1.522 1.00 91.06 189 ASN A CA 1
ATOM 1517 C C . ASN A 1 189 ? -5.558 2.903 0.885 1.00 91.06 189 ASN A C 1
ATOM 1519 O O . ASN A 1 189 ? -4.953 3.913 1.227 1.00 91.06 189 ASN A O 1
ATOM 1523 N N . ARG A 1 190 ? -5.093 2.075 -0.063 1.00 93.19 190 ARG A N 1
ATOM 1524 C CA . ARG A 1 190 ? -3.783 2.245 -0.693 1.00 93.19 190 ARG A CA 1
ATOM 1525 C C . ARG A 1 190 ? -3.707 1.593 -2.073 1.00 93.19 190 ARG A C 1
ATOM 1527 O O . ARG A 1 190 ? -4.180 0.478 -2.289 1.00 93.19 190 ARG A O 1
ATOM 1534 N N . ILE A 1 191 ? -3.055 2.283 -2.992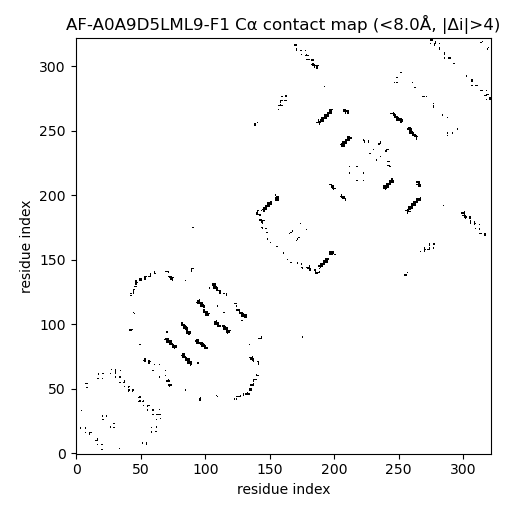 1.00 97.00 191 ILE A N 1
ATOM 1535 C CA . ILE A 1 191 ? -2.566 1.833 -4.287 1.00 97.00 191 ILE A CA 1
ATOM 1536 C C . ILE A 1 191 ? -1.054 1.664 -4.134 1.00 97.00 191 ILE A C 1
ATOM 1538 O O . ILE A 1 191 ? -0.298 2.635 -4.142 1.00 97.00 191 ILE A O 1
ATOM 1542 N N . LEU A 1 192 ? -0.621 0.417 -3.972 1.00 96.56 192 LEU A N 1
ATOM 1543 C CA . LEU A 1 192 ? 0.790 0.065 -3.883 1.00 96.56 192 LEU A CA 1
ATOM 1544 C C . LEU A 1 192 ? 1.335 -0.220 -5.276 1.00 96.56 192 LEU A C 1
ATOM 1546 O O . LEU A 1 192 ? 0.918 -1.184 -5.920 1.00 96.56 192 LEU A O 1
ATOM 1550 N N . ILE A 1 193 ? 2.276 0.607 -5.723 1.00 97.81 193 ILE A N 1
ATOM 1551 C CA . ILE A 1 193 ? 2.950 0.450 -7.010 1.00 97.81 193 ILE A CA 1
ATOM 1552 C C . ILE A 1 193 ? 4.360 -0.069 -6.756 1.00 97.81 193 ILE A C 1
ATOM 1554 O O . ILE A 1 193 ? 5.214 0.650 -6.249 1.00 97.81 193 ILE A O 1
ATOM 1558 N N . ASN A 1 194 ? 4.602 -1.326 -7.106 1.00 96.06 194 ASN A N 1
ATOM 1559 C CA . ASN A 1 194 ? 5.896 -1.972 -6.976 1.00 96.06 194 ASN A CA 1
ATOM 1560 C C . ASN A 1 194 ? 6.725 -1.826 -8.257 1.00 96.06 194 ASN A C 1
ATOM 1562 O O . ASN A 1 194 ? 6.289 -2.236 -9.334 1.00 96.06 194 ASN A O 1
ATOM 1566 N N . CYS A 1 195 ? 7.942 -1.307 -8.131 1.00 95.62 195 CYS A N 1
ATOM 1567 C CA . CYS A 1 195 ? 8.910 -1.249 -9.224 1.00 95.62 195 CYS A CA 1
ATOM 1568 C C . CYS A 1 195 ? 9.731 -2.543 -9.261 1.00 95.62 195 CYS A C 1
ATOM 1570 O O . CYS A 1 195 ? 10.595 -2.767 -8.413 1.00 95.62 195 CYS A O 1
ATOM 1572 N N . ALA A 1 196 ? 9.462 -3.398 -10.247 1.00 94.44 196 ALA A N 1
ATOM 1573 C CA . ALA A 1 196 ? 10.218 -4.619 -10.496 1.00 94.44 196 ALA A CA 1
ATOM 1574 C C . ALA A 1 196 ? 11.295 -4.343 -11.551 1.00 94.44 196 ALA A C 1
ATOM 1576 O O . ALA A 1 196 ? 11.005 -4.271 -12.745 1.00 94.44 196 ALA A O 1
ATOM 1577 N N . MET A 1 197 ? 12.541 -4.199 -11.111 1.00 94.19 197 MET A N 1
ATOM 1578 C CA . MET A 1 197 ? 13.663 -3.846 -11.981 1.00 94.19 197 MET A CA 1
ATOM 1579 C C . MET A 1 197 ? 14.356 -5.084 -12.532 1.00 94.19 197 MET A C 1
ATOM 1581 O O . MET A 1 197 ? 14.504 -6.083 -11.827 1.00 94.19 197 MET A O 1
ATOM 1585 N N . SER A 1 198 ? 14.820 -4.999 -13.775 1.00 94.44 198 SER A N 1
ATOM 1586 C CA . SER A 1 198 ? 15.816 -5.936 -14.284 1.00 94.44 198 SER A CA 1
ATOM 1587 C C . SER A 1 198 ? 17.144 -5.723 -13.566 1.00 94.44 198 SER A C 1
ATOM 1589 O O . SER A 1 198 ? 17.510 -4.592 -13.231 1.00 94.44 198 SER A O 1
ATOM 1591 N N . PHE A 1 199 ? 17.874 -6.807 -13.334 1.00 92.38 199 PHE A N 1
ATOM 1592 C CA . PHE A 1 199 ? 19.172 -6.784 -12.678 1.00 92.38 199 PHE A CA 1
ATOM 1593 C C . PHE A 1 199 ? 19.979 -8.050 -12.983 1.00 92.38 199 PHE A C 1
ATOM 1595 O O . PHE A 1 199 ? 19.449 -9.085 -13.396 1.00 92.38 199 PHE A O 1
ATOM 1602 N N . SER A 1 200 ? 21.282 -7.961 -12.739 1.00 88.19 200 SER A N 1
ATOM 1603 C CA . SER A 1 200 ? 22.214 -9.080 -12.808 1.00 88.19 200 SER A CA 1
ATOM 1604 C C . SER A 1 200 ? 23.248 -8.911 -11.700 1.00 88.19 200 SER A C 1
ATOM 1606 O O . SER A 1 200 ? 24.120 -8.052 -11.808 1.00 88.19 200 SER A O 1
ATOM 1608 N N . ASP A 1 201 ? 23.156 -9.730 -10.657 1.00 79.56 201 ASP A N 1
ATOM 1609 C CA . ASP A 1 201 ? 24.107 -9.783 -9.547 1.00 79.56 201 ASP A CA 1
ATOM 1610 C C . ASP A 1 201 ? 24.953 -11.062 -9.661 1.00 79.56 201 ASP A C 1
ATOM 1612 O O . ASP A 1 201 ? 24.682 -12.107 -9.065 1.00 79.56 201 ASP A O 1
ATOM 1616 N N . GLY A 1 202 ? 25.944 -11.007 -10.556 1.00 74.62 202 GLY A N 1
ATOM 1617 C CA . GLY A 1 202 ? 26.845 -12.124 -10.838 1.00 74.62 202 GLY A CA 1
ATOM 1618 C C . GLY A 1 202 ? 26.247 -13.257 -11.696 1.00 74.62 202 GLY A C 1
ATOM 1619 O O . GLY A 1 202 ? 25.215 -13.094 -12.352 1.00 74.62 202 GLY A O 1
ATOM 1620 N N . PRO A 1 203 ? 26.924 -14.421 -11.758 1.00 69.88 203 PRO A N 1
ATOM 1621 C CA . PRO A 1 203 ? 26.551 -15.519 -12.652 1.00 69.88 203 PRO A CA 1
ATOM 1622 C C . PRO A 1 203 ? 25.289 -16.284 -12.224 1.00 69.88 203 PRO A C 1
ATOM 1624 O O . PRO A 1 203 ? 24.674 -16.920 -13.075 1.00 69.88 203 PRO A O 1
ATOM 1627 N N . HIS A 1 204 ? 24.889 -16.215 -10.949 1.00 70.44 204 HIS A N 1
ATOM 1628 C CA . HIS A 1 204 ? 23.817 -17.052 -10.389 1.00 70.44 204 HIS A CA 1
ATOM 1629 C C . HIS A 1 204 ? 22.519 -16.301 -10.060 1.00 70.44 204 HIS A C 1
ATOM 1631 O O . HIS A 1 204 ? 21.511 -16.945 -9.784 1.00 70.44 204 HIS A O 1
ATOM 1637 N N . CYS A 1 205 ? 22.512 -14.964 -10.099 1.00 82.44 205 CYS A N 1
ATOM 1638 C CA . CYS A 1 205 ? 21.335 -14.160 -9.775 1.00 82.44 205 CYS A CA 1
ATOM 1639 C C . CYS A 1 205 ? 21.055 -13.151 -10.895 1.00 82.44 205 CYS A C 1
ATOM 1641 O O . CYS A 1 205 ? 21.550 -12.025 -10.889 1.00 82.44 205 CYS A O 1
ATOM 1643 N N . LYS A 1 206 ? 20.282 -13.579 -11.897 1.00 88.88 206 LYS A N 1
ATOM 1644 C CA . LYS A 1 206 ? 19.918 -12.761 -13.060 1.00 88.88 206 LYS A CA 1
ATOM 1645 C C . LYS A 1 206 ? 18.413 -12.733 -13.230 1.00 88.88 206 LYS A C 1
ATOM 1647 O O . LYS A 1 206 ? 17.748 -13.766 -13.181 1.00 88.88 206 LYS A O 1
ATOM 1652 N N . THR A 1 207 ? 17.866 -11.546 -13.431 1.00 92.44 207 THR A N 1
ATOM 1653 C CA . THR A 1 207 ? 16.469 -11.361 -13.817 1.00 92.44 207 THR A CA 1
ATOM 1654 C C . THR A 1 207 ? 16.412 -10.192 -14.780 1.00 92.44 207 THR A C 1
ATOM 1656 O O . THR A 1 207 ? 16.464 -9.039 -14.368 1.00 92.44 207 THR A O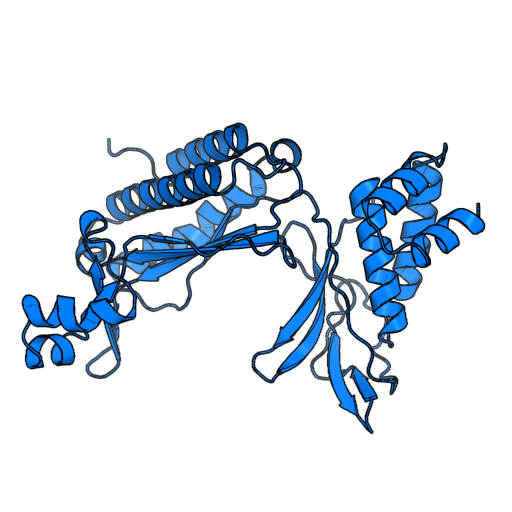 1
ATOM 1659 N N . ASN A 1 208 ? 16.312 -10.489 -16.069 1.00 94.69 208 ASN A N 1
ATOM 1660 C CA . ASN A 1 208 ? 16.161 -9.498 -17.123 1.00 94.69 208 ASN A CA 1
ATOM 1661 C C . ASN A 1 208 ? 14.767 -9.625 -17.730 1.00 94.69 208 ASN A C 1
ATOM 1663 O O . ASN A 1 208 ? 14.415 -10.647 -18.322 1.00 94.69 208 ASN A O 1
ATOM 1667 N N . TYR A 1 209 ? 13.948 -8.595 -17.543 1.00 95.38 209 TYR A N 1
ATOM 1668 C CA . TYR A 1 209 ? 12.581 -8.598 -18.033 1.00 95.38 209 TYR A CA 1
ATOM 1669 C C . TYR A 1 209 ? 12.530 -8.334 -19.533 1.00 95.38 209 TYR A C 1
ATOM 1671 O O . TYR A 1 209 ? 13.135 -7.389 -20.029 1.00 95.38 209 TYR A O 1
ATOM 1679 N N . ILE A 1 210 ? 11.732 -9.141 -20.227 1.00 96.56 210 ILE A N 1
ATOM 1680 C CA . ILE A 1 210 ? 11.276 -8.875 -21.590 1.00 96.56 210 ILE A CA 1
ATOM 1681 C C . ILE A 1 210 ? 9.811 -8.456 -21.502 1.00 96.56 210 ILE A C 1
ATOM 1683 O O . ILE A 1 210 ? 8.972 -9.207 -20.995 1.00 96.56 210 ILE A O 1
ATOM 1687 N N . ILE A 1 211 ? 9.493 -7.252 -21.970 1.00 96.75 211 ILE A N 1
ATOM 1688 C CA . ILE A 1 211 ? 8.131 -6.729 -21.871 1.00 96.75 211 ILE A CA 1
ATOM 1689 C C . ILE A 1 211 ? 7.248 -7.391 -22.929 1.00 96.75 211 ILE A C 1
ATOM 1691 O O . ILE A 1 211 ? 7.510 -7.312 -24.127 1.00 96.75 211 ILE A O 1
ATOM 1695 N N . ALA A 1 212 ? 6.199 -8.067 -22.469 1.00 95.25 212 ALA A N 1
ATOM 1696 C CA . ALA A 1 212 ? 5.196 -8.677 -23.322 1.00 95.25 212 ALA A CA 1
ATOM 1697 C C . ALA A 1 212 ? 4.379 -7.597 -24.041 1.00 95.25 212 ALA A C 1
ATOM 1699 O O . ALA A 1 212 ? 3.929 -6.631 -23.421 1.00 95.25 212 ALA A O 1
ATOM 1700 N N . ASP A 1 213 ? 4.131 -7.811 -25.330 1.00 92.56 213 ASP A N 1
ATOM 1701 C CA . ASP A 1 213 ? 3.194 -6.999 -26.100 1.00 92.56 213 ASP A CA 1
ATOM 1702 C C . ASP A 1 213 ? 1.767 -7.177 -25.550 1.00 92.56 213 ASP A C 1
ATOM 1704 O O . ASP A 1 213 ? 1.186 -8.267 -25.609 1.00 92.56 213 ASP A O 1
ATOM 1708 N N . GLU A 1 214 ? 1.200 -6.094 -25.011 1.00 90.81 214 GLU A N 1
ATOM 1709 C CA . GLU A 1 214 ? -0.145 -6.084 -24.428 1.00 90.81 214 GLU A CA 1
ATOM 1710 C C . GLU A 1 214 ? -1.232 -6.453 -25.452 1.00 90.81 214 GLU A C 1
ATOM 1712 O O . GLU A 1 214 ? -2.264 -7.013 -25.066 1.00 90.81 214 GLU A O 1
ATOM 1717 N N . SER A 1 215 ? -1.002 -6.212 -26.751 1.00 92.69 215 SER A N 1
ATOM 1718 C CA . SER A 1 215 ? -1.957 -6.531 -27.821 1.00 92.69 215 SER A CA 1
ATOM 1719 C C . SER A 1 215 ? -2.252 -8.034 -27.911 1.00 92.69 215 SER A C 1
ATOM 1721 O O . SER A 1 215 ? -3.367 -8.440 -28.249 1.00 92.69 215 SER A O 1
ATOM 1723 N N . ARG A 1 216 ? -1.280 -8.866 -27.513 1.00 90.75 216 ARG A N 1
ATOM 1724 C CA . ARG A 1 216 ? -1.353 -10.331 -27.554 1.00 90.75 216 ARG A CA 1
ATOM 1725 C C . ARG A 1 216 ? -2.148 -10.937 -26.399 1.00 90.75 216 ARG A C 1
ATOM 1727 O O . ARG A 1 216 ? -2.459 -12.123 -26.458 1.00 90.75 216 ARG A O 1
ATOM 1734 N N . LYS A 1 217 ? -2.469 -10.157 -25.354 1.00 90.62 217 LYS A N 1
ATOM 1735 C CA . LYS A 1 217 ? -3.268 -10.583 -24.183 1.00 90.62 217 LYS A CA 1
ATOM 1736 C C . LYS A 1 217 ? -2.828 -11.933 -23.588 1.00 90.62 217 LYS A C 1
ATOM 1738 O O . LYS A 1 217 ? -3.660 -12.769 -23.236 1.00 90.62 217 LYS A O 1
ATOM 1743 N N . LEU A 1 218 ? -1.516 -12.144 -23.490 1.00 92.75 218 LEU A N 1
ATOM 1744 C CA . LEU A 1 218 ? -0.930 -13.382 -22.972 1.00 92.75 218 LEU A CA 1
ATOM 1745 C C . LEU A 1 218 ? -1.312 -13.613 -21.500 1.00 92.75 218 LEU A C 1
ATOM 1747 O O . LEU A 1 218 ? -1.362 -12.674 -20.702 1.00 92.75 218 LEU A O 1
ATOM 1751 N N . ARG A 1 219 ? -1.540 -14.875 -21.122 1.00 92.06 219 ARG A N 1
ATOM 1752 C CA . ARG A 1 219 ? -1.670 -15.292 -19.717 1.00 92.06 219 ARG A CA 1
ATOM 1753 C C . ARG A 1 219 ? -0.297 -15.629 -19.140 1.00 92.06 219 ARG A C 1
ATOM 1755 O O . ARG A 1 219 ? 0.653 -15.888 -19.871 1.00 92.06 219 ARG A O 1
ATOM 1762 N N . LYS A 1 220 ? -0.199 -15.704 -17.805 1.00 90.00 220 LYS A N 1
ATOM 1763 C CA . LYS A 1 220 ? 1.057 -16.057 -17.108 1.00 90.00 220 LYS A CA 1
ATOM 1764 C C . LYS A 1 220 ? 1.640 -17.401 -17.571 1.00 90.00 220 LYS A C 1
ATOM 1766 O O . LYS A 1 220 ? 2.857 -17.523 -17.660 1.00 90.00 220 LYS A O 1
ATOM 1771 N N . SER A 1 221 ? 0.782 -18.366 -17.911 1.00 93.00 221 SER A N 1
ATOM 1772 C CA . SER A 1 221 ? 1.163 -19.665 -18.486 1.00 93.00 221 SER A CA 1
ATOM 1773 C C . SER A 1 221 ? 1.829 -19.567 -19.859 1.00 93.00 221 SER A C 1
ATOM 1775 O O . SER A 1 221 ? 2.593 -20.451 -20.229 1.00 93.00 221 SER A O 1
ATOM 1777 N N . ASP A 1 222 ? 1.551 -18.504 -20.613 1.00 95.12 222 ASP A N 1
ATOM 1778 C CA . ASP A 1 222 ? 1.914 -18.398 -22.027 1.00 95.12 222 ASP A CA 1
ATOM 1779 C C . ASP A 1 222 ? 3.293 -17.738 -22.209 1.00 95.12 222 ASP A C 1
ATOM 1781 O O . ASP A 1 222 ? 3.900 -17.837 -23.273 1.00 95.12 222 ASP A O 1
ATOM 1785 N N . TYR A 1 223 ? 3.815 -17.074 -21.170 1.00 94.88 223 TYR A N 1
ATOM 1786 C CA . TYR A 1 223 ? 5.026 -16.253 -21.253 1.00 94.88 223 TYR A CA 1
ATOM 1787 C C . TYR A 1 223 ? 6.287 -17.030 -21.625 1.00 94.88 223 TYR A C 1
ATOM 1789 O O . TYR A 1 223 ? 7.067 -16.545 -22.439 1.00 94.88 223 TYR A O 1
ATOM 1797 N N . TYR A 1 224 ? 6.501 -18.221 -21.061 1.00 94.06 224 TYR A N 1
ATOM 1798 C CA . TYR A 1 224 ? 7.702 -18.999 -21.377 1.00 94.06 224 TYR A CA 1
ATOM 1799 C C . TYR A 1 224 ? 7.672 -19.510 -22.823 1.00 94.06 224 TYR A C 1
ATOM 1801 O O . TYR A 1 224 ? 8.639 -19.336 -23.557 1.00 94.06 224 TYR A O 1
ATOM 1809 N N . ALA A 1 225 ? 6.524 -20.027 -23.276 1.00 94.31 225 ALA A N 1
ATOM 1810 C CA . ALA A 1 225 ? 6.339 -20.437 -24.667 1.00 94.31 225 ALA A CA 1
ATOM 1811 C C . ALA A 1 225 ? 6.495 -19.255 -25.644 1.00 94.31 225 ALA A C 1
ATOM 1813 O O . ALA A 1 225 ? 7.122 -19.390 -26.691 1.00 94.31 225 ALA A O 1
ATOM 1814 N N . ALA A 1 226 ? 5.973 -18.077 -25.291 1.00 94.44 226 ALA A N 1
ATOM 1815 C CA . ALA A 1 226 ? 6.131 -16.868 -26.095 1.00 94.44 226 ALA A CA 1
ATOM 1816 C C . ALA A 1 226 ? 7.582 -16.359 -26.142 1.00 94.44 226 ALA A C 1
ATOM 1818 O O . ALA A 1 226 ? 7.971 -15.764 -27.146 1.00 94.44 226 ALA A O 1
ATOM 1819 N N . LEU A 1 227 ? 8.368 -16.587 -25.087 1.00 94.19 227 LEU A N 1
ATOM 1820 C CA . LEU A 1 227 ? 9.793 -16.261 -25.044 1.00 94.19 227 LEU A CA 1
ATOM 1821 C C . LEU A 1 227 ? 10.615 -17.222 -25.916 1.00 94.19 227 LEU A C 1
ATOM 1823 O O . LEU A 1 227 ? 11.444 -16.766 -26.695 1.00 94.19 227 LEU A O 1
ATOM 1827 N N . LEU A 1 228 ? 10.322 -18.526 -25.865 1.00 95.31 228 LEU A N 1
ATOM 1828 C CA . LEU A 1 228 ? 10.961 -19.543 -26.714 1.00 95.31 228 LEU A CA 1
ATOM 1829 C C . LEU A 1 228 ? 10.714 -19.333 -28.215 1.00 95.31 228 LEU A C 1
ATOM 1831 O O . LEU A 1 228 ? 11.490 -19.796 -29.044 1.00 95.31 228 LEU A O 1
ATOM 1835 N N . ALA A 1 229 ? 9.641 -18.629 -28.583 1.00 93.44 229 ALA A N 1
ATOM 1836 C CA . ALA A 1 229 ? 9.362 -18.291 -29.976 1.00 93.44 229 ALA A CA 1
ATOM 1837 C C . ALA A 1 229 ? 10.320 -17.229 -30.550 1.00 93.44 229 ALA A C 1
ATOM 1839 O O . ALA A 1 229 ? 10.365 -17.052 -31.765 1.00 93.44 229 ALA A O 1
ATOM 1840 N N . THR A 1 230 ? 11.047 -16.493 -29.700 1.00 91.44 230 THR A N 1
ATOM 1841 C CA . THR A 1 230 ? 11.933 -15.392 -30.119 1.00 91.44 230 THR A CA 1
ATOM 1842 C C . THR A 1 230 ? 13.361 -15.505 -29.592 1.00 91.44 230 THR A C 1
ATOM 1844 O O . THR A 1 230 ? 14.215 -14.736 -30.029 1.00 91.44 230 THR A O 1
ATOM 1847 N N . ARG A 1 231 ? 13.626 -16.430 -28.663 1.00 94.19 231 ARG A N 1
ATOM 1848 C CA . ARG A 1 231 ? 14.910 -16.621 -27.975 1.00 94.19 231 ARG A CA 1
ATOM 1849 C C . ARG A 1 231 ? 15.201 -18.107 -27.823 1.00 94.19 231 ARG A C 1
ATOM 1851 O O . ARG A 1 231 ? 14.282 -18.891 -27.590 1.00 94.19 231 ARG A O 1
ATOM 1858 N N . ASP A 1 232 ? 16.470 -18.490 -27.909 1.00 94.69 232 ASP A N 1
ATOM 1859 C CA . ASP A 1 232 ? 16.873 -19.865 -27.621 1.00 94.69 232 ASP A CA 1
ATOM 1860 C C . ASP A 1 232 ? 17.016 -20.115 -26.106 1.00 94.69 232 ASP A C 1
ATOM 1862 O O . ASP A 1 232 ? 17.155 -19.190 -25.302 1.00 94.69 232 ASP A O 1
ATOM 1866 N N . ILE A 1 233 ? 16.949 -21.388 -25.704 1.00 95.00 233 ILE A N 1
ATOM 1867 C CA . ILE A 1 233 ? 17.005 -21.790 -24.288 1.00 95.00 233 ILE A CA 1
ATOM 1868 C C . ILE A 1 233 ? 18.329 -21.361 -23.642 1.00 95.00 233 ILE A C 1
ATOM 1870 O O . ILE A 1 233 ? 18.329 -20.890 -22.505 1.00 95.00 233 ILE A O 1
ATOM 1874 N N . ALA A 1 234 ? 19.445 -21.475 -24.367 1.00 93.75 234 ALA A N 1
ATOM 1875 C CA . ALA A 1 234 ? 20.765 -21.160 -23.835 1.00 93.75 234 ALA A CA 1
ATOM 1876 C C . ALA A 1 234 ? 20.917 -19.658 -23.545 1.00 93.75 234 ALA A C 1
ATOM 1878 O O . ALA A 1 234 ? 21.526 -19.283 -22.546 1.00 93.75 234 ALA A O 1
ATOM 1879 N N . GLU A 1 235 ? 20.347 -18.788 -24.379 1.00 92.62 235 GLU A N 1
ATOM 1880 C CA . GLU A 1 235 ? 20.255 -17.349 -24.145 1.00 92.62 235 GLU A CA 1
ATOM 1881 C C . GLU A 1 235 ? 19.368 -17.043 -22.936 1.00 92.62 235 GLU A C 1
ATOM 1883 O O . GLU A 1 235 ? 19.780 -16.282 -22.060 1.00 92.62 235 GLU A O 1
ATOM 1888 N N . ILE A 1 236 ? 18.181 -17.656 -22.854 1.00 92.81 236 ILE A N 1
ATOM 1889 C CA . ILE A 1 236 ? 17.246 -17.443 -21.739 1.00 92.81 236 ILE A CA 1
ATOM 1890 C C . ILE A 1 236 ? 17.912 -17.772 -20.401 1.00 92.81 236 ILE A C 1
ATOM 1892 O O . ILE A 1 236 ? 17.812 -16.980 -19.463 1.00 92.81 236 ILE A O 1
ATOM 1896 N N . GLU A 1 237 ? 18.606 -18.905 -20.312 1.00 91.25 237 GLU A N 1
ATOM 1897 C CA . GLU A 1 237 ? 19.294 -19.337 -19.094 1.00 91.25 237 GLU A CA 1
ATOM 1898 C C . GLU A 1 237 ? 20.528 -18.480 -18.797 1.00 91.25 237 GLU A C 1
ATOM 1900 O O . GLU A 1 237 ? 20.710 -18.023 -17.666 1.00 91.25 237 GLU A O 1
ATOM 1905 N N . ARG A 1 238 ? 21.362 -18.201 -19.808 1.00 91.00 238 ARG A N 1
ATOM 1906 C CA . ARG A 1 238 ? 22.594 -17.415 -19.638 1.00 91.00 238 ARG A CA 1
ATOM 1907 C C . ARG A 1 238 ? 22.308 -15.980 -19.207 1.00 91.00 238 ARG A C 1
ATOM 1909 O O . ARG A 1 238 ? 23.030 -15.446 -18.361 1.00 91.00 238 ARG A O 1
ATOM 1916 N N . GLU A 1 239 ? 21.289 -15.352 -19.784 1.00 90.81 239 GLU A N 1
ATOM 1917 C CA . GLU A 1 239 ? 20.926 -13.959 -19.507 1.00 90.81 239 GLU A CA 1
ATOM 1918 C C . GLU A 1 239 ? 19.855 -13.830 -18.412 1.00 90.81 239 GLU A C 1
ATOM 1920 O O . GLU A 1 239 ? 19.611 -12.727 -17.925 1.00 90.81 239 GLU A O 1
ATOM 1925 N N . GLY A 1 240 ? 19.222 -14.930 -17.991 1.00 93.19 240 GLY A N 1
ATOM 1926 C CA . GLY A 1 240 ? 18.136 -14.921 -17.009 1.00 93.19 240 GLY A CA 1
ATOM 1927 C C . GLY A 1 240 ? 16.914 -14.146 -17.504 1.00 93.19 240 GLY A C 1
ATOM 1928 O O . GLY A 1 240 ? 16.465 -13.215 -16.832 1.00 93.19 240 GLY A O 1
ATOM 1929 N N . LEU A 1 241 ? 16.410 -14.477 -18.697 1.00 94.81 241 LEU A N 1
ATOM 1930 C CA . LEU A 1 241 ? 15.311 -13.752 -19.342 1.00 94.81 241 LEU A CA 1
ATOM 1931 C C . LEU A 1 241 ? 13.940 -14.170 -18.794 1.00 94.81 241 LEU A C 1
ATOM 1933 O O . LEU A 1 241 ? 13.595 -15.350 -18.762 1.00 94.81 241 LEU A O 1
ATOM 1937 N N .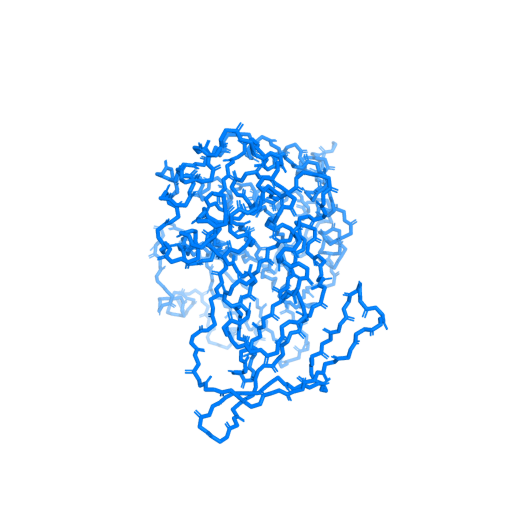 TYR A 1 242 ? 13.108 -13.187 -18.448 1.00 94.50 242 TYR A N 1
ATOM 1938 C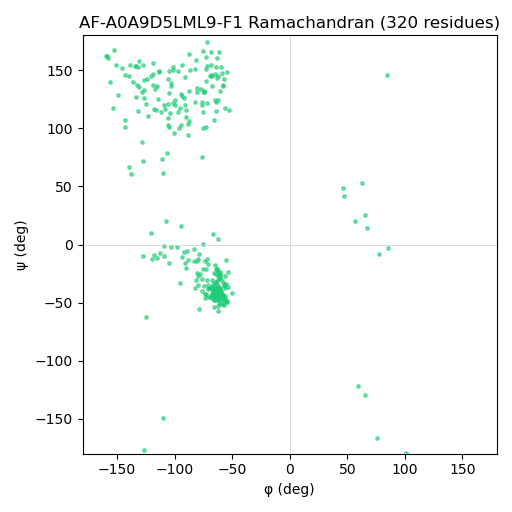 CA . TYR A 1 242 ? 11.744 -13.405 -17.964 1.00 94.50 242 TYR A CA 1
ATOM 1939 C C . TYR A 1 242 ? 10.751 -12.503 -18.687 1.00 94.50 242 TYR A C 1
ATOM 1941 O O . TYR A 1 242 ? 10.749 -11.287 -18.508 1.00 94.50 242 TYR A O 1
ATOM 1949 N N . MET A 1 243 ? 9.830 -13.091 -19.450 1.00 96.00 243 MET A N 1
ATOM 1950 C CA . MET A 1 243 ? 8.752 -12.314 -20.059 1.00 96.00 243 MET A CA 1
ATOM 1951 C C . MET A 1 243 ? 7.699 -11.907 -19.016 1.00 96.00 243 MET A C 1
ATOM 1953 O O . MET A 1 243 ? 7.242 -12.737 -18.219 1.00 96.00 243 MET A O 1
ATOM 1957 N N . ARG A 1 244 ? 7.327 -10.623 -18.999 1.00 95.75 244 ARG A N 1
ATOM 1958 C CA . ARG A 1 244 ? 6.348 -10.026 -18.073 1.00 95.75 244 ARG A CA 1
ATOM 1959 C C . ARG A 1 244 ? 5.548 -8.920 -18.768 1.00 95.75 244 ARG A C 1
ATOM 1961 O O . ARG A 1 244 ? 6.074 -8.293 -19.681 1.00 95.75 244 ARG A O 1
ATOM 1968 N N . PRO A 1 245 ? 4.301 -8.639 -18.357 1.00 96.44 245 PRO A N 1
ATOM 1969 C CA . PRO A 1 245 ? 3.606 -7.452 -18.842 1.00 96.44 245 PRO A CA 1
ATOM 1970 C C . PRO A 1 245 ? 4.283 -6.197 -18.273 1.00 96.44 245 PRO A C 1
ATOM 1972 O O . PRO A 1 245 ? 4.855 -6.249 -17.183 1.00 96.44 245 PRO A O 1
ATOM 1975 N N . ARG A 1 246 ? 4.172 -5.054 -18.964 1.00 97.00 246 ARG A N 1
ATOM 1976 C CA . ARG A 1 246 ? 4.620 -3.768 -18.400 1.00 97.00 246 ARG A CA 1
ATOM 1977 C C . ARG A 1 246 ? 3.906 -3.476 -17.082 1.00 97.00 246 ARG A C 1
ATOM 1979 O O . ARG A 1 246 ? 4.552 -3.075 -16.120 1.00 97.00 246 ARG A O 1
ATOM 1986 N N . PHE A 1 247 ? 2.590 -3.691 -17.059 1.00 96.94 247 PHE A N 1
ATOM 1987 C CA . PHE A 1 247 ? 1.717 -3.405 -15.925 1.00 96.94 247 PHE A CA 1
ATOM 1988 C C . PHE A 1 247 ? 0.970 -4.673 -15.482 1.00 96.94 247 PHE A C 1
ATOM 1990 O O . PHE A 1 247 ? 0.062 -5.135 -16.175 1.00 96.94 247 PHE A O 1
ATOM 1997 N N . ASP A 1 248 ? 1.298 -5.212 -14.307 1.00 95.50 248 ASP A N 1
ATOM 1998 C CA . ASP A 1 248 ? 0.491 -6.241 -13.631 1.00 95.50 248 ASP A CA 1
ATOM 1999 C C . ASP A 1 248 ? -0.347 -5.563 -12.539 1.00 95.50 248 ASP A C 1
ATOM 2001 O O . ASP A 1 248 ? 0.152 -5.274 -11.454 1.00 95.50 248 ASP A O 1
ATOM 2005 N N . ILE A 1 249 ? -1.605 -5.232 -12.849 1.00 97.00 249 ILE A N 1
ATOM 2006 C CA . ILE A 1 249 ? -2.524 -4.544 -11.927 1.00 97.00 249 ILE A CA 1
ATOM 2007 C C . ILE A 1 249 ? -3.521 -5.562 -11.374 1.00 97.00 249 ILE A C 1
ATOM 2009 O O . ILE A 1 249 ? -4.384 -6.054 -12.112 1.00 97.00 249 ILE A O 1
ATOM 2013 N N . GLY A 1 250 ? -3.418 -5.826 -10.073 1.00 95.75 250 GLY A N 1
ATOM 2014 C CA . GLY A 1 250 ? -4.290 -6.721 -9.325 1.00 95.75 250 GLY A CA 1
ATOM 2015 C C . GLY A 1 250 ? -5.703 -6.168 -9.088 1.00 95.75 250 GLY A C 1
ATOM 2016 O O . GLY A 1 250 ? -6.014 -5.023 -9.433 1.00 95.75 250 GLY A O 1
ATOM 2017 N N . PRO A 1 251 ? -6.596 -6.989 -8.510 1.00 96.12 251 PRO A N 1
ATOM 2018 C CA . PRO A 1 251 ? -7.954 -6.572 -8.180 1.00 96.12 251 PRO A CA 1
ATOM 2019 C C . PRO A 1 251 ? -7.984 -5.614 -6.980 1.00 96.12 251 PRO A C 1
ATOM 2021 O O . PRO A 1 251 ? -7.062 -5.582 -6.166 1.00 96.12 251 PRO A O 1
ATOM 2024 N N . PHE A 1 252 ? -9.093 -4.885 -6.837 1.00 95.62 252 PHE A N 1
ATOM 2025 C CA . PHE A 1 252 ? -9.414 -4.183 -5.596 1.00 95.62 252 PHE A CA 1
ATOM 2026 C C . PHE A 1 252 ? -9.812 -5.184 -4.509 1.00 95.62 252 PHE A C 1
ATOM 2028 O O . PHE A 1 252 ? -10.761 -5.958 -4.674 1.00 95.62 252 PHE A O 1
ATOM 2035 N N . ARG A 1 253 ? -9.081 -5.160 -3.396 1.00 92.69 253 ARG A N 1
ATOM 2036 C CA . ARG A 1 253 ? -9.325 -5.995 -2.223 1.00 92.69 253 ARG A CA 1
ATOM 2037 C C . ARG A 1 253 ? -10.292 -5.298 -1.276 1.00 92.69 253 ARG A C 1
ATOM 2039 O O . ARG A 1 253 ? -9.902 -4.381 -0.566 1.00 92.69 253 ARG A O 1
ATOM 2046 N N . LYS A 1 254 ? -11.556 -5.732 -1.257 1.00 87.44 254 LYS A N 1
ATOM 2047 C CA . LYS A 1 254 ? -12.598 -5.135 -0.396 1.00 87.44 254 LYS A CA 1
ATOM 2048 C C . LYS A 1 254 ? -12.293 -5.257 1.098 1.00 87.44 254 LYS A C 1
ATOM 2050 O O . LYS A 1 254 ? -12.733 -4.421 1.870 1.00 87.44 254 LYS A O 1
ATOM 2055 N N . ASP A 1 255 ? -11.578 -6.307 1.487 1.00 82.62 255 ASP A N 1
ATOM 2056 C CA . ASP A 1 255 ? -11.203 -6.599 2.869 1.00 82.62 255 ASP A CA 1
ATOM 2057 C C . ASP A 1 255 ? -10.131 -5.648 3.413 1.00 82.62 255 ASP A C 1
ATOM 2059 O O . ASP A 1 255 ? -10.135 -5.362 4.603 1.00 82.62 255 ASP A O 1
ATOM 2063 N N . THR A 1 256 ? -9.238 -5.141 2.556 1.00 86.31 256 THR A N 1
ATOM 2064 C CA . THR A 1 256 ? -8.130 -4.259 2.970 1.00 86.31 256 THR A CA 1
ATOM 2065 C C . THR A 1 256 ? -8.182 -2.860 2.358 1.00 86.31 256 THR A C 1
ATOM 2067 O O . THR A 1 256 ? -7.383 -1.996 2.712 1.00 86.31 256 THR A O 1
ATOM 2070 N N . GLY A 1 257 ? -9.073 -2.632 1.391 1.00 89.88 257 GLY A N 1
ATOM 2071 C CA . GLY A 1 257 ? -9.112 -1.418 0.579 1.00 89.88 257 GLY A CA 1
ATOM 2072 C C . GLY A 1 257 ? -7.908 -1.254 -0.353 1.00 89.88 257 GLY A C 1
ATOM 2073 O O . GLY A 1 257 ? -7.678 -0.152 -0.849 1.00 89.88 257 GLY A O 1
ATOM 2074 N N . MET A 1 258 ? -7.106 -2.304 -0.564 1.00 93.19 258 MET A N 1
ATOM 2075 C CA . MET A 1 258 ? -5.833 -2.200 -1.280 1.00 93.19 258 MET A CA 1
ATOM 2076 C C . MET A 1 258 ? -5.940 -2.579 -2.756 1.00 93.19 258 MET A C 1
ATOM 2078 O O . MET A 1 258 ? -6.703 -3.466 -3.149 1.00 93.19 258 MET A O 1
ATOM 2082 N N . ILE A 1 259 ? -5.099 -1.942 -3.566 1.00 96.88 259 ILE A N 1
ATOM 2083 C CA . ILE A 1 259 ? -4.826 -2.309 -4.955 1.00 96.88 259 ILE A CA 1
ATOM 2084 C C . ILE A 1 259 ? -3.315 -2.449 -5.097 1.00 96.88 259 ILE A C 1
ATOM 2086 O O . ILE A 1 259 ? -2.572 -1.528 -4.771 1.00 96.88 259 ILE A O 1
ATOM 2090 N N . TYR A 1 260 ? -2.866 -3.596 -5.596 1.00 97.25 260 TYR A N 1
ATOM 2091 C CA . TYR A 1 260 ? -1.454 -3.846 -5.872 1.00 97.25 260 TYR A CA 1
ATOM 2092 C C . TYR A 1 260 ? -1.213 -3.769 -7.373 1.00 97.25 260 TYR A C 1
ATOM 2094 O O . TYR A 1 260 ? -1.913 -4.418 -8.151 1.00 97.25 260 TYR A O 1
ATOM 2102 N N . ALA A 1 261 ? -0.210 -3.002 -7.772 1.00 97.56 261 ALA A N 1
ATOM 2103 C CA . ALA A 1 261 ? 0.275 -2.936 -9.136 1.00 97.56 261 ALA A CA 1
ATOM 2104 C C . ALA A 1 261 ? 1.781 -3.193 -9.150 1.00 97.56 261 ALA A C 1
ATOM 2106 O O . ALA A 1 261 ? 2.501 -2.733 -8.272 1.00 97.56 261 ALA A O 1
ATOM 2107 N N . THR A 1 262 ? 2.265 -3.918 -10.149 1.00 97.12 262 THR A N 1
ATOM 2108 C CA . THR A 1 262 ? 3.696 -4.051 -10.427 1.00 97.12 262 THR A CA 1
ATOM 2109 C C . THR A 1 262 ? 3.999 -3.465 -11.794 1.00 97.12 262 THR A C 1
ATOM 2111 O O . THR A 1 262 ? 3.290 -3.748 -12.762 1.00 97.12 262 THR A O 1
ATOM 2114 N N . ILE A 1 263 ? 5.057 -2.663 -11.860 1.00 97.50 263 ILE A N 1
ATOM 2115 C CA . ILE A 1 263 ? 5.627 -2.146 -13.099 1.00 97.50 263 ILE A CA 1
ATOM 2116 C C . ILE A 1 263 ? 6.956 -2.856 -13.318 1.00 97.50 263 ILE A C 1
ATOM 2118 O O . ILE A 1 263 ? 7.866 -2.731 -12.498 1.00 97.50 263 ILE A O 1
ATOM 2122 N N . CYS A 1 264 ? 7.056 -3.627 -14.396 1.00 96.38 264 CYS A N 1
ATOM 2123 C CA . CYS A 1 264 ? 8.299 -4.295 -14.771 1.00 96.38 264 CYS A CA 1
ATOM 2124 C C . CYS A 1 264 ? 9.145 -3.360 -15.629 1.00 96.38 264 CYS A C 1
ATOM 2126 O O . CYS A 1 264 ? 8.613 -2.795 -16.578 1.00 96.38 264 CYS A O 1
ATOM 2128 N N . PHE A 1 265 ? 10.435 -3.227 -15.321 1.00 96.31 265 PHE A N 1
ATOM 2129 C CA . PHE A 1 265 ? 11.414 -2.438 -16.073 1.00 96.31 265 PHE A CA 1
ATOM 2130 C C . PHE A 1 265 ? 12.499 -3.353 -16.645 1.00 96.31 265 PHE A C 1
ATOM 2132 O O . PHE A 1 265 ? 13.242 -3.998 -15.907 1.00 96.31 265 PHE A O 1
ATOM 2139 N N . GLU A 1 266 ? 12.564 -3.431 -17.965 1.00 96.06 266 GLU A N 1
ATOM 2140 C CA . GLU A 1 266 ? 13.564 -4.117 -18.781 1.00 96.06 266 GLU A CA 1
ATOM 2141 C C . GLU A 1 266 ? 14.975 -3.560 -18.572 1.00 96.06 266 GLU A C 1
ATOM 2143 O O . GLU A 1 266 ? 15.171 -2.487 -17.998 1.00 96.06 266 GLU A O 1
ATOM 2148 N N . LYS A 1 267 ? 15.981 -4.295 -19.042 1.00 95.31 267 LYS A N 1
ATOM 2149 C CA . LYS A 1 267 ? 17.387 -3.898 -18.918 1.00 95.31 267 LYS A CA 1
ATOM 2150 C C . LYS A 1 267 ? 17.663 -2.564 -19.613 1.00 95.31 267 LYS A C 1
ATOM 2152 O O . LYS A 1 267 ? 18.401 -1.744 -19.078 1.00 95.31 267 LYS A O 1
ATOM 2157 N N . GLU A 1 268 ? 17.038 -2.321 -20.756 1.00 96.56 268 GLU A N 1
ATOM 2158 C CA . GLU A 1 268 ? 17.195 -1.122 -21.578 1.00 96.56 268 GLU A CA 1
ATOM 2159 C C . GLU A 1 268 ? 16.820 0.159 -20.825 1.00 96.56 268 GLU A C 1
ATOM 2161 O O . GLU A 1 268 ? 17.444 1.195 -21.039 1.00 96.56 268 GLU A O 1
ATOM 2166 N N . PHE A 1 269 ? 15.886 0.082 -19.871 1.00 97.12 269 PHE A N 1
ATOM 2167 C CA . PHE A 1 269 ? 15.564 1.202 -18.987 1.00 97.12 269 PHE A CA 1
ATOM 2168 C C . PHE A 1 269 ? 16.795 1.691 -18.209 1.00 97.12 269 PHE A C 1
ATOM 2170 O O . PHE A 1 269 ? 16.969 2.888 -18.001 1.00 97.12 269 PHE A O 1
ATOM 2177 N N . SER A 1 270 ? 17.688 0.780 -17.814 1.00 95.56 270 SER A N 1
ATOM 2178 C CA . SER A 1 270 ? 18.912 1.129 -17.085 1.00 95.56 270 SER A CA 1
ATOM 2179 C C . SER A 1 270 ? 19.968 1.828 -17.951 1.00 95.56 270 SER A C 1
ATOM 2181 O O . SER A 1 270 ? 20.928 2.376 -17.410 1.00 95.56 270 SER A O 1
ATOM 2183 N N . HIS A 1 271 ? 19.817 1.824 -19.280 1.00 97.12 271 HIS A N 1
ATOM 2184 C CA . HIS A 1 271 ? 20.712 2.539 -20.194 1.00 97.12 271 HIS A CA 1
ATOM 2185 C C . HIS A 1 271 ? 20.345 4.024 -20.332 1.00 97.12 271 HIS A C 1
ATOM 2187 O O . HIS A 1 271 ? 21.145 4.805 -20.840 1.00 97.12 271 HIS A O 1
ATOM 2193 N N . LEU A 1 272 ? 19.149 4.410 -19.881 1.00 97.19 272 LEU A N 1
ATOM 2194 C CA . LEU A 1 272 ? 18.685 5.791 -19.869 1.00 97.19 272 LEU A CA 1
ATOM 2195 C C . LEU A 1 272 ? 19.417 6.609 -18.796 1.00 97.19 272 LEU A C 1
ATOM 2197 O O . LEU A 1 272 ? 19.831 6.086 -17.756 1.00 97.19 272 LEU A O 1
ATOM 2201 N N . THR A 1 273 ? 19.513 7.919 -19.003 1.00 96.56 273 THR A N 1
ATOM 2202 C CA . THR A 1 273 ? 19.967 8.852 -17.965 1.00 96.56 273 THR A CA 1
ATOM 2203 C C . THR A 1 273 ? 18.999 8.865 -16.779 1.00 96.56 273 THR A C 1
ATOM 2205 O O . THR A 1 273 ? 17.831 8.497 -16.895 1.00 96.56 273 THR A O 1
ATOM 2208 N N . VAL A 1 274 ? 19.450 9.342 -15.615 1.00 95.25 274 VAL A N 1
ATOM 2209 C CA . VAL A 1 274 ? 18.588 9.450 -14.421 1.00 95.25 274 VAL A CA 1
ATOM 2210 C C . VAL A 1 274 ? 17.335 10.296 -14.697 1.00 95.25 274 VAL A C 1
ATOM 2212 O O . VAL A 1 274 ? 16.255 9.955 -14.219 1.00 95.25 274 VAL A O 1
ATOM 2215 N N . SER A 1 275 ? 17.461 11.363 -15.495 1.00 95.50 275 SER A N 1
ATOM 2216 C CA . SER A 1 275 ? 16.334 12.227 -15.872 1.00 95.50 275 SER A CA 1
ATOM 2217 C C . SER A 1 275 ? 15.311 11.488 -16.743 1.00 95.50 275 SER A C 1
ATOM 2219 O O . SER A 1 275 ? 14.119 11.472 -16.437 1.00 95.50 275 SER A O 1
ATOM 2221 N N . GLU A 1 276 ? 15.773 10.784 -17.778 1.00 97.38 276 GLU A N 1
ATOM 2222 C CA . GLU A 1 276 ? 14.910 9.982 -18.657 1.00 97.38 276 GLU A CA 1
ATOM 2223 C C . GLU A 1 276 ? 14.250 8.816 -17.911 1.00 97.38 276 GLU A C 1
ATOM 2225 O O . GLU A 1 276 ? 13.076 8.515 -18.143 1.00 97.38 276 GLU A O 1
ATOM 2230 N N . GLN A 1 277 ? 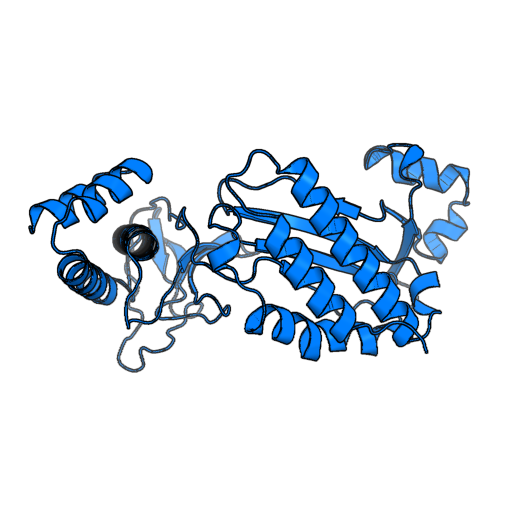14.969 8.187 -16.974 1.00 97.25 277 GLN A N 1
ATOM 2231 C CA . GLN A 1 277 ? 14.415 7.164 -16.089 1.00 97.25 277 GLN A CA 1
ATOM 2232 C C . GLN A 1 277 ? 13.284 7.743 -15.232 1.00 97.25 277 GLN A C 1
ATOM 2234 O O . GLN A 1 277 ? 12.189 7.181 -15.223 1.00 97.25 277 GLN A O 1
ATOM 2239 N N . LYS A 1 278 ? 13.506 8.888 -14.566 1.00 97.12 278 LYS A N 1
ATOM 2240 C CA . LYS A 1 278 ? 12.471 9.594 -13.789 1.00 97.12 278 LYS A CA 1
ATOM 2241 C C . LYS A 1 278 ? 11.241 9.903 -14.647 1.00 97.12 278 LYS A C 1
ATOM 2243 O O . LYS A 1 278 ? 10.125 9.568 -14.252 1.00 97.12 278 LYS A O 1
ATOM 2248 N N . HIS A 1 279 ? 11.439 10.472 -15.835 1.00 97.62 279 HIS A N 1
ATOM 2249 C CA . HIS A 1 279 ? 10.352 10.825 -16.749 1.00 97.62 279 HIS A CA 1
ATOM 2250 C C . HIS A 1 279 ? 9.549 9.595 -17.205 1.00 97.62 279 HIS A C 1
ATOM 2252 O O . HIS A 1 279 ? 8.318 9.580 -17.148 1.00 97.62 279 HIS A O 1
ATOM 2258 N N . THR A 1 280 ? 10.245 8.519 -17.577 1.00 97.56 280 THR A N 1
ATOM 2259 C CA . THR A 1 280 ? 9.625 7.247 -17.973 1.00 97.56 280 THR A CA 1
ATOM 2260 C C . THR A 1 280 ? 8.822 6.635 -16.822 1.00 97.56 280 THR A C 1
ATOM 2262 O O . THR A 1 280 ? 7.673 6.228 -17.008 1.00 97.56 280 THR A O 1
ATOM 2265 N N . MET A 1 281 ? 9.387 6.606 -15.608 1.00 97.62 281 MET A N 1
ATOM 2266 C CA . MET A 1 281 ? 8.693 6.110 -14.415 1.00 97.62 281 MET A CA 1
ATOM 2267 C C . MET A 1 281 ? 7.455 6.943 -14.093 1.00 97.62 281 MET A C 1
ATOM 2269 O O . MET A 1 281 ? 6.398 6.370 -13.846 1.00 97.62 281 MET A O 1
ATOM 2273 N N . ALA A 1 282 ? 7.555 8.273 -14.151 1.00 98.19 282 ALA A N 1
ATOM 2274 C CA . ALA A 1 282 ? 6.426 9.171 -13.938 1.00 98.19 282 ALA A CA 1
ATOM 2275 C C . ALA A 1 282 ? 5.269 8.870 -14.905 1.00 98.19 282 ALA A C 1
ATOM 2277 O O . ALA A 1 282 ? 4.128 8.691 -14.469 1.00 98.19 282 ALA A O 1
ATOM 2278 N N . GLY A 1 283 ? 5.560 8.709 -16.199 1.00 98.25 283 GLY A N 1
ATOM 2279 C CA . GLY A 1 283 ? 4.558 8.304 -17.188 1.00 98.25 283 GLY A CA 1
ATOM 2280 C C . GLY A 1 283 ? 3.891 6.968 -16.840 1.00 98.25 283 GLY A C 1
ATOM 2281 O O . GLY A 1 283 ? 2.665 6.844 -16.888 1.00 98.25 283 GLY A O 1
ATOM 2282 N N . TYR A 1 284 ? 4.674 5.975 -16.416 1.00 98.56 284 TYR A N 1
ATOM 2283 C CA . TYR A 1 284 ? 4.154 4.664 -16.026 1.00 98.56 284 TYR A CA 1
ATOM 2284 C C . TYR A 1 284 ? 3.337 4.684 -14.727 1.00 98.56 284 TYR A C 1
ATOM 2286 O O . TYR A 1 284 ? 2.312 4.005 -14.651 1.00 98.56 284 TYR A O 1
ATOM 2294 N N . PHE A 1 285 ? 3.726 5.474 -13.725 1.00 98.62 285 PHE A N 1
ATOM 2295 C CA . PHE A 1 285 ? 2.951 5.647 -12.493 1.00 98.62 285 PHE A CA 1
ATOM 2296 C C . PHE A 1 285 ? 1.590 6.282 -12.776 1.00 98.62 285 PHE A C 1
ATOM 2298 O O . PHE A 1 285 ? 0.564 5.772 -12.317 1.00 98.62 285 PHE A O 1
ATOM 2305 N N . MET A 1 286 ? 1.572 7.337 -13.594 1.00 98.50 286 MET A N 1
ATOM 2306 C CA . MET A 1 286 ? 0.338 7.972 -14.050 1.00 98.50 286 MET A CA 1
ATOM 2307 C C . MET A 1 286 ? -0.557 6.977 -14.798 1.00 98.50 286 MET A C 1
ATOM 2309 O O . MET A 1 286 ? -1.747 6.856 -14.502 1.00 98.50 286 MET A O 1
ATOM 2313 N N . GLU A 1 287 ? 0.015 6.210 -15.727 1.00 98.50 287 GLU A N 1
ATOM 2314 C CA . GLU A 1 287 ? -0.730 5.227 -16.512 1.00 98.50 287 GLU A CA 1
ATOM 2315 C C . GLU A 1 287 ? -1.346 4.124 -15.638 1.00 98.50 287 GLU A C 1
ATOM 2317 O O . GLU A 1 287 ? -2.505 3.753 -15.842 1.00 98.50 287 GLU A O 1
ATOM 2322 N N . VAL A 1 288 ? -0.629 3.631 -14.622 1.00 98.50 288 VAL A N 1
ATOM 2323 C CA . VAL A 1 288 ? -1.171 2.652 -13.664 1.00 98.50 288 VAL A CA 1
ATOM 2324 C C . VAL A 1 288 ? -2.388 3.211 -12.933 1.00 98.50 288 VAL A C 1
ATOM 2326 O O . VAL A 1 288 ? -3.437 2.561 -12.912 1.00 98.50 288 VAL A O 1
ATOM 2329 N N . VAL A 1 289 ? -2.284 4.412 -12.360 1.00 98.50 289 VAL A N 1
ATOM 2330 C CA . VAL A 1 289 ? -3.384 5.009 -11.585 1.00 98.50 289 VAL A CA 1
ATOM 2331 C C . VAL A 1 289 ? -4.570 5.352 -12.491 1.00 98.50 289 VAL A C 1
ATOM 2333 O O . VAL A 1 289 ? -5.720 5.118 -12.114 1.00 98.50 289 VAL A O 1
ATOM 2336 N N . ARG A 1 290 ? -4.321 5.782 -13.732 1.00 98.62 290 ARG A N 1
ATOM 2337 C CA . ARG A 1 290 ? -5.360 5.989 -14.751 1.00 98.62 290 ARG A CA 1
ATOM 2338 C C . ARG A 1 290 ? -6.065 4.686 -15.142 1.00 98.62 290 ARG A C 1
ATOM 2340 O O . ARG A 1 290 ? -7.288 4.640 -15.253 1.00 98.62 290 ARG A O 1
ATOM 2347 N N . ARG A 1 291 ? -5.331 3.585 -15.325 1.00 98.19 291 ARG A N 1
ATOM 2348 C CA . ARG A 1 291 ? -5.939 2.265 -15.575 1.00 98.19 291 ARG A CA 1
ATOM 2349 C C . ARG A 1 291 ? -6.780 1.810 -14.381 1.00 98.19 291 ARG A C 1
ATOM 2351 O O . ARG A 1 291 ? -7.854 1.237 -14.579 1.00 98.19 291 ARG A O 1
ATOM 2358 N N . ILE A 1 292 ? -6.323 2.074 -13.157 1.00 98.38 292 ILE A N 1
ATOM 2359 C CA . ILE A 1 292 ? -7.074 1.788 -11.929 1.00 98.38 292 ILE A CA 1
ATOM 2360 C C . ILE A 1 292 ? -8.370 2.602 -11.881 1.00 98.38 292 ILE A C 1
ATOM 2362 O O . ILE A 1 292 ? -9.418 2.004 -11.640 1.00 98.38 292 ILE A O 1
ATOM 2366 N N . SER A 1 293 ? -8.341 3.906 -12.175 1.00 97.75 293 SER A N 1
ATOM 2367 C CA . SER A 1 293 ? -9.548 4.747 -12.147 1.00 97.75 293 SER A CA 1
ATOM 2368 C C . SER A 1 293 ? -10.625 4.247 -13.111 1.00 97.75 293 SER A C 1
ATOM 2370 O O . SER A 1 293 ? -11.800 4.165 -12.756 1.00 97.75 293 SER A O 1
ATOM 2372 N N . ILE A 1 294 ? -10.225 3.796 -14.303 1.00 97.81 294 ILE A N 1
ATOM 2373 C CA . ILE A 1 294 ? -11.140 3.210 -15.290 1.00 97.81 294 ILE A CA 1
ATOM 2374 C C . ILE A 1 294 ? -11.720 1.883 -14.781 1.00 97.81 294 ILE A C 1
ATOM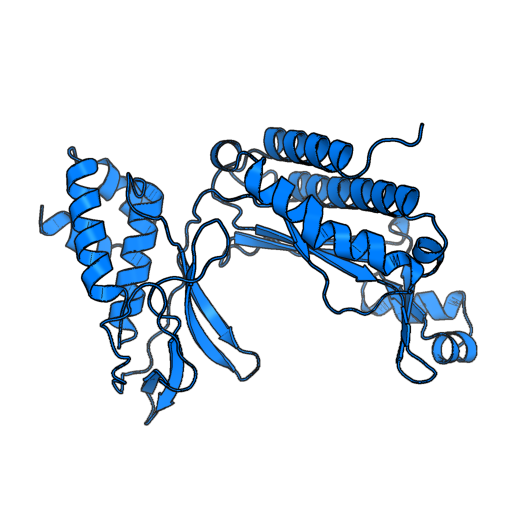 2376 O O . ILE A 1 294 ? -12.933 1.663 -14.863 1.00 97.81 294 ILE A O 1
ATOM 2380 N N . ARG A 1 295 ? -10.872 0.991 -14.248 1.00 96.62 295 ARG A N 1
ATOM 2381 C CA . ARG A 1 295 ? -11.293 -0.326 -13.734 1.00 96.62 295 ARG A CA 1
ATOM 2382 C C . ARG A 1 295 ? -12.198 -0.210 -12.507 1.00 96.62 295 ARG A C 1
ATOM 2384 O O . ARG A 1 295 ? -13.103 -1.025 -12.351 1.00 96.62 295 ARG A O 1
ATOM 2391 N N . GLN A 1 296 ? -11.969 0.796 -11.665 1.00 96.06 296 GLN A N 1
ATOM 2392 C CA . GLN A 1 296 ? -12.639 0.984 -10.378 1.00 96.06 296 GLN A CA 1
ATOM 2393 C C . GLN A 1 296 ? -13.657 2.133 -10.375 1.00 96.06 296 GLN A C 1
ATOM 2395 O O . GLN A 1 296 ? -14.080 2.578 -9.313 1.00 96.06 296 GLN A O 1
ATOM 2400 N N . ARG A 1 297 ? -14.143 2.556 -11.549 1.00 93.44 297 ARG A N 1
ATOM 2401 C CA . ARG A 1 297 ? -15.126 3.647 -11.720 1.00 93.44 297 ARG A CA 1
ATOM 2402 C C . ARG A 1 297 ? -16.448 3.502 -10.950 1.00 93.44 297 ARG A C 1
ATOM 2404 O O . ARG A 1 297 ? -17.247 4.426 -10.938 1.00 93.44 297 ARG A O 1
ATOM 2411 N N . LYS A 1 298 ? -16.732 2.310 -10.411 1.00 93.50 298 LYS A N 1
ATOM 2412 C CA . LYS A 1 298 ? -17.937 2.020 -9.614 1.00 93.50 298 LYS A CA 1
ATOM 2413 C C . LYS A 1 298 ? -17.748 2.296 -8.122 1.00 93.50 298 LYS A C 1
ATOM 2415 O O . LYS A 1 298 ? -18.730 2.252 -7.390 1.00 93.50 298 LYS A O 1
ATOM 2420 N N . LEU A 1 299 ? -16.510 2.491 -7.670 1.00 92.00 299 LEU A N 1
ATOM 2421 C CA . LEU A 1 299 ? -16.241 2.882 -6.294 1.00 92.00 299 LEU A CA 1
ATOM 2422 C C . LEU A 1 299 ? -16.728 4.315 -6.080 1.00 92.00 299 LEU A C 1
ATOM 2424 O O . LEU A 1 299 ? -16.607 5.159 -6.968 1.00 92.00 299 LEU A O 1
ATOM 2428 N N . THR A 1 300 ? -17.237 4.593 -4.886 1.00 90.81 300 THR A N 1
ATOM 2429 C CA . THR A 1 300 ? -17.512 5.962 -4.439 1.00 90.81 300 THR A CA 1
ATOM 2430 C C . THR A 1 300 ? -16.178 6.596 -4.056 1.00 90.81 300 THR A C 1
ATOM 2432 O O . THR A 1 300 ? -15.811 6.655 -2.883 1.00 90.81 300 THR A O 1
ATOM 2435 N N . TYR A 1 301 ? -15.405 6.962 -5.076 1.00 92.19 301 TYR A N 1
ATOM 2436 C CA . TYR A 1 301 ? -14.052 7.485 -4.958 1.00 92.19 301 TYR A CA 1
ATOM 2437 C C . TYR A 1 301 ? -13.778 8.465 -6.104 1.00 92.19 301 TYR A C 1
ATOM 2439 O O . TYR A 1 301 ? -14.007 8.154 -7.276 1.00 92.19 301 TYR A O 1
ATOM 2447 N N . ASN A 1 302 ? -13.302 9.659 -5.777 1.00 95.56 302 ASN A N 1
ATOM 2448 C CA . ASN A 1 302 ? -13.071 10.736 -6.722 1.00 95.56 302 ASN A CA 1
ATOM 2449 C C . ASN A 1 302 ? -11.658 10.645 -7.311 1.00 95.56 302 ASN A C 1
ATOM 2451 O O . ASN A 1 302 ? -10.678 11.135 -6.752 1.00 95.56 302 ASN A O 1
ATOM 2455 N N . PHE A 1 303 ? -11.554 9.998 -8.471 1.00 97.00 303 PHE A N 1
ATOM 2456 C CA . PHE A 1 303 ? -10.275 9.811 -9.157 1.00 97.00 303 PHE A CA 1
ATOM 2457 C C . PHE A 1 303 ? -9.753 11.069 -9.859 1.00 97.00 303 PHE A C 1
ATOM 2459 O O . PHE A 1 303 ? -8.560 11.140 -10.138 1.00 97.00 303 PHE A O 1
ATOM 2466 N N . THR A 1 304 ? -10.608 12.046 -10.164 1.00 97.44 304 THR A N 1
ATOM 2467 C CA . THR A 1 304 ? -10.201 13.270 -10.869 1.00 97.44 304 THR A CA 1
ATOM 2468 C C . THR A 1 304 ? -9.172 14.092 -10.079 1.00 97.44 304 THR A C 1
ATOM 2470 O O . THR A 1 304 ? -8.077 14.285 -10.603 1.00 97.44 304 THR A O 1
ATOM 2473 N N . PRO A 1 305 ? -9.439 14.534 -8.831 1.00 97.25 305 PRO A N 1
ATOM 2474 C CA . PRO A 1 305 ? -8.447 15.247 -8.028 1.00 97.25 305 PRO A CA 1
ATOM 2475 C C . PRO A 1 305 ? -7.218 14.379 -7.733 1.00 97.25 305 PRO A C 1
ATOM 2477 O O . PRO A 1 305 ? -6.105 14.886 -7.803 1.00 97.25 305 PRO A O 1
ATOM 2480 N N . LEU A 1 306 ? -7.388 13.064 -7.527 1.00 97.56 306 LEU A N 1
ATOM 2481 C CA . LEU A 1 306 ? -6.265 12.136 -7.356 1.00 97.56 306 LEU A CA 1
ATOM 2482 C C . LEU A 1 306 ? -5.297 12.173 -8.550 1.00 97.56 306 LEU A C 1
ATOM 2484 O O . LEU A 1 306 ? -4.085 12.259 -8.365 1.00 97.56 306 LEU A O 1
ATOM 2488 N N . LEU A 1 307 ? -5.819 12.080 -9.776 1.00 98.44 307 LEU A N 1
ATOM 2489 C CA . LEU A 1 307 ? -5.000 12.101 -10.990 1.00 98.44 307 LEU A CA 1
ATOM 2490 C C . LEU A 1 307 ? -4.343 13.470 -11.202 1.00 98.44 307 LEU A C 1
ATOM 2492 O O . LEU A 1 307 ? -3.187 13.520 -11.615 1.00 98.44 307 LEU A O 1
ATOM 2496 N N . THR A 1 308 ? -5.041 14.563 -10.889 1.00 98.38 308 THR A N 1
ATOM 2497 C CA . THR A 1 308 ? -4.494 15.927 -10.964 1.00 98.38 308 THR A CA 1
ATOM 2498 C C . THR A 1 308 ? -3.334 16.135 -9.989 1.00 98.38 308 THR A C 1
ATOM 2500 O O . THR A 1 308 ? -2.275 16.627 -10.390 1.00 98.38 308 THR A O 1
ATOM 2503 N N . ASP A 1 309 ? -3.498 15.724 -8.731 1.00 98.25 309 ASP A N 1
ATOM 2504 C CA . ASP A 1 309 ? -2.453 15.837 -7.709 1.00 98.25 309 ASP A CA 1
ATOM 2505 C C . ASP A 1 309 ? -1.256 14.968 -8.082 1.00 98.25 309 ASP A C 1
ATOM 2507 O O . ASP A 1 309 ? -0.118 15.438 -8.091 1.00 98.25 309 ASP A O 1
ATOM 2511 N N . LEU A 1 310 ? -1.509 13.723 -8.496 1.00 98.38 310 LEU A N 1
ATOM 2512 C CA . LEU A 1 310 ? -0.454 12.825 -8.945 1.00 98.38 310 LEU A CA 1
ATOM 2513 C C . LEU A 1 310 ? 0.315 13.409 -10.137 1.00 98.38 310 LEU A C 1
ATOM 2515 O O . LEU A 1 310 ? 1.540 13.373 -10.137 1.00 98.38 310 LEU A O 1
ATOM 2519 N N . LEU A 1 311 ? -0.370 13.978 -11.134 1.00 98.25 311 LEU A N 1
ATOM 2520 C CA . LEU A 1 311 ? 0.279 14.580 -12.303 1.00 98.25 311 LEU A CA 1
ATOM 2521 C C . LEU A 1 311 ? 1.186 15.737 -11.896 1.00 98.25 311 LEU A C 1
ATOM 2523 O O . LEU A 1 311 ? 2.328 15.818 -12.349 1.00 98.25 311 LEU A O 1
ATOM 2527 N N . THR A 1 312 ? 0.682 16.608 -11.027 1.00 98.12 312 THR A N 1
ATOM 2528 C CA . THR A 1 312 ? 1.416 17.771 -10.529 1.00 98.12 312 THR A CA 1
ATOM 2529 C C . THR A 1 312 ? 2.685 17.336 -9.797 1.00 98.12 312 THR A C 1
ATOM 2531 O O . THR A 1 312 ? 3.775 17.832 -10.082 1.00 98.12 312 THR A O 1
ATOM 2534 N N . LEU A 1 313 ? 2.568 16.355 -8.899 1.00 98.25 313 LEU A N 1
ATOM 2535 C CA . LEU A 1 313 ? 3.687 15.875 -8.087 1.00 98.25 313 LEU A CA 1
ATOM 2536 C C . LEU A 1 313 ? 4.709 15.084 -8.908 1.00 98.25 313 LEU A C 1
ATOM 2538 O O . LEU A 1 313 ? 5.911 15.260 -8.717 1.00 98.25 313 LEU A O 1
ATOM 2542 N N . LEU A 1 314 ? 4.255 14.277 -9.868 1.00 98.12 314 LEU A N 1
ATOM 2543 C CA . LEU A 1 314 ? 5.137 13.581 -10.802 1.00 98.12 314 LEU A CA 1
ATOM 2544 C C . LEU A 1 314 ? 5.875 14.553 -11.729 1.00 98.12 314 LEU A C 1
ATOM 2546 O O . LEU A 1 314 ? 7.061 14.355 -11.969 1.00 98.12 314 LEU A O 1
ATOM 2550 N N . THR A 1 315 ? 5.217 15.618 -12.195 1.00 97.19 315 THR A N 1
ATOM 2551 C CA . THR A 1 315 ? 5.857 16.670 -13.009 1.00 97.19 315 THR A CA 1
ATOM 2552 C C . THR A 1 315 ? 6.916 17.425 -12.209 1.00 97.19 315 THR A C 1
ATOM 2554 O O . THR A 1 315 ? 7.970 17.755 -12.740 1.00 97.19 315 THR A O 1
ATOM 2557 N N . ALA A 1 316 ? 6.674 17.669 -10.920 1.00 97.19 316 ALA A N 1
ATOM 2558 C CA . ALA A 1 316 ? 7.660 18.293 -10.043 1.00 97.19 316 ALA A CA 1
ATOM 2559 C C . ALA A 1 316 ? 8.859 17.370 -9.742 1.00 97.19 316 ALA A C 1
ATOM 2561 O O . ALA A 1 316 ? 9.991 17.841 -9.676 1.00 97.19 316 ALA A O 1
ATOM 2562 N N . TRP A 1 317 ? 8.630 16.064 -9.576 1.00 97.56 317 TRP A N 1
ATOM 2563 C CA . TRP A 1 317 ? 9.698 15.085 -9.332 1.00 97.56 317 TRP A CA 1
ATOM 2564 C C . TRP A 1 317 ? 10.527 14.762 -10.588 1.00 97.56 317 TRP A C 1
ATOM 2566 O O . TRP A 1 317 ? 11.741 14.550 -10.498 1.00 97.56 317 TRP A O 1
ATOM 2576 N N . ALA A 1 318 ? 9.870 14.727 -11.748 1.00 95.81 318 ALA A N 1
ATOM 2577 C CA . ALA A 1 318 ? 10.434 14.407 -13.054 1.00 95.81 318 ALA A CA 1
ATOM 2578 C C . ALA A 1 318 ? 10.089 15.515 -14.070 1.00 95.81 318 ALA A C 1
ATOM 2580 O O . ALA A 1 318 ? 9.245 15.299 -14.949 1.00 95.81 318 ALA A O 1
ATOM 2581 N N . PRO A 1 319 ? 10.707 16.707 -13.949 1.00 87.94 319 PRO A N 1
ATOM 2582 C CA . PRO A 1 319 ? 10.428 17.815 -14.851 1.00 87.94 319 PRO A CA 1
ATOM 2583 C C . PRO A 1 319 ? 10.723 17.414 -16.303 1.00 87.94 319 PRO A C 1
ATOM 2585 O O . PRO A 1 319 ? 11.616 16.593 -16.545 1.00 87.94 319 PRO A O 1
ATOM 2588 N N . PRO A 1 320 ? 9.976 17.958 -17.278 1.00 77.44 320 PRO A N 1
ATOM 2589 C CA . PRO A 1 320 ? 10.250 17.693 -18.680 1.00 77.44 320 PRO A CA 1
ATOM 2590 C C . PRO A 1 320 ? 11.697 18.093 -19.017 1.00 77.44 320 PRO A C 1
ATOM 2592 O O . PRO A 1 320 ? 12.193 19.085 -18.472 1.00 77.44 320 PRO A O 1
ATOM 2595 N N . PRO A 1 321 ? 12.387 17.325 -19.877 1.00 68.38 321 PRO A N 1
ATOM 2596 C CA . PRO A 1 321 ? 13.720 17.695 -20.331 1.00 68.38 321 PRO A CA 1
ATOM 2597 C C . PRO A 1 321 ? 13.674 19.078 -20.999 1.00 68.38 321 PRO A C 1
ATOM 2599 O O . PRO A 1 321 ? 12.732 19.371 -21.739 1.00 68.38 321 PRO A O 1
ATOM 2602 N N . LEU A 1 322 ? 14.661 19.918 -20.667 1.00 54.81 322 LEU A N 1
ATOM 2603 C CA . LEU A 1 322 ? 14.835 21.270 -21.213 1.00 54.81 322 LEU A CA 1
ATOM 2604 C C . LEU A 1 322 ? 15.188 21.252 -22.701 1.00 54.81 322 LEU A C 1
ATOM 2606 O O . LEU A 1 322 ? 15.955 20.348 -23.106 1.00 54.81 322 LEU A O 1
#

Radius of gyration: 23.24 Å; Cα contacts (8 Å, |Δi|>4): 531; chains: 1; bounding box: 55×46×62 Å

Secondary structure (DSSP, 8-state):
-HHHHHHHHH---HHHHHHHHHHSS-HHHHHHHHHHHHHHHTT--SHHHHHHHHHHHHHHHHH--TTSPP-EEEEEE-TTS-EEEEEE-TTS-EEEEEEEEEEETTEEEE-TTT-EEES-TT-------B---PPPPPSS------EEEEESSS-S-GGGHHHHHHIIIIIHHHHHHH--GGGT-SS--EEEEEEEE-EEETTTEEEEEEEE-GGG---GGGHHHHHHTTS-HHHHHHHTEEEEESEEE---BTTTTEEEEEEEE-GGGGGS-HHHHHHHHHHHHHHHHHHHHHHTTTSS--HHHHHHHHHHHHHHHSPPP-

Solvent-accessible surface area (backbone atoms only — not comparable to full-atom values): 17924 Å² total; per-residue (Å²): 109,80,61,54,62,53,48,47,73,74,44,85,52,65,69,58,39,50,49,58,57,66,67,41,95,47,53,69,62,51,41,55,51,46,51,56,55,32,68,70,28,49,72,50,52,44,58,68,36,44,43,50,33,24,54,39,34,40,51,33,60,70,77,46,52,76,94,50,90,58,54,46,37,43,50,52,65,46,96,90,65,38,43,31,38,34,30,30,31,73,84,73,46,73,40,39,36,39,40,29,42,39,85,44,97,88,16,28,27,47,38,66,89,77,25,50,75,32,101,46,95,89,66,77,82,64,69,36,86,34,76,73,62,86,71,57,52,35,83,64,45,71,63,32,50,36,70,44,77,46,65,86,63,94,60,46,41,77,65,40,48,64,48,59,48,39,42,68,75,44,47,47,52,49,38,62,74,68,46,66,27,79,73,26,47,46,64,59,41,34,38,40,38,31,51,46,50,16,27,66,65,66,97,87,42,46,41,28,39,41,73,46,66,72,91,69,68,74,52,85,86,44,31,64,63,58,42,57,74,81,43,57,70,68,56,34,65,75,58,23,59,41,59,39,52,47,68,48,72,56,68,78,36,84,82,69,23,33,30,49,31,37,39,51,38,35,56,72,58,47,74,43,53,56,66,57,40,36,38,52,49,39,54,50,54,53,49,52,54,52,53,47,44,67,77,49,65,84,52,78,53,40,52,65,63,51,52,51,45,50,50,53,54,36,41,70,72,26,57,79,86,130